Protein AF-0000000080410158 (afdb_homodimer)

Radius of gyration: 25.23 Å; Cα contacts (8 Å, |Δi|>4): 729; chains: 2; bounding box: 38×81×56 Å

Structure (mmCIF, N/CA/C/O backbone):
data_AF-0000000080410158-model_v1
#
loop_
_entity.id
_entity.type
_entity.pdbx_description
1 polymer 'DUF1934 domain-containing protein'
#
loop_
_atom_site.group_PDB
_atom_site.id
_atom_site.type_symbol
_atom_site.label_atom_id
_atom_site.label_alt_id
_atom_site.label_comp_id
_atom_site.label_asym_id
_atom_site.label_entity_id
_atom_site.label_seq_id
_atom_site.pdbx_PDB_ins_code
_atom_site.Cartn_x
_atom_site.Cartn_y
_atom_site.Cartn_z
_atom_site.occupancy
_atom_site.B_iso_or_equiv
_atom_site.auth_seq_id
_atom_site.auth_comp_id
_atom_site.auth_asym_id
_atom_site.auth_atom_id
_atom_site.pdbx_PDB_model_num
ATOM 1 N N . MET A 1 1 ? -2.473 36.094 29.359 1 48.38 1 MET A N 1
ATOM 2 C CA . MET A 1 1 ? -1.07 36.125 28.953 1 48.38 1 MET A CA 1
ATOM 3 C C . MET A 1 1 ? -0.902 35.531 27.547 1 48.38 1 MET A C 1
ATOM 5 O O . MET A 1 1 ? -1.45 34.469 27.234 1 48.38 1 MET A O 1
ATOM 9 N N . ALA A 1 2 ? -0.617 36.281 26.5 1 61.53 2 ALA A N 1
ATOM 10 C CA . ALA A 1 2 ? -0.713 35.906 25.094 1 61.53 2 ALA A CA 1
ATOM 11 C C . ALA A 1 2 ? 0.257 34.781 24.75 1 61.53 2 ALA A C 1
ATOM 13 O O . ALA A 1 2 ? 1.357 34.719 25.297 1 61.53 2 ALA A O 1
ATOM 14 N N . ILE A 1 3 ? -0.134 33.562 24.469 1 74.19 3 ILE A N 1
ATOM 15 C CA . ILE A 1 3 ? 0.705 32.438 24.109 1 74.19 3 ILE A CA 1
ATOM 16 C C . ILE A 1 3 ? 1.743 32.844 23.078 1 74.19 3 ILE A C 1
ATOM 18 O O . ILE A 1 3 ? 1.395 33.406 22.031 1 74.19 3 ILE A O 1
ATOM 22 N N . GLU A 1 4 ? 3 33.125 23.484 1 86.81 4 GLU A N 1
ATOM 23 C CA . GLU A 1 4 ? 4.105 33.562 22.625 1 86.81 4 GLU A CA 1
ATOM 24 C C . GLU A 1 4 ? 4.465 32.469 21.625 1 86.81 4 GLU A C 1
ATOM 26 O O . GLU A 1 4 ? 4.707 31.328 21.984 1 86.81 4 GLU A O 1
ATOM 31 N N . PRO A 1 5 ? 4.41 32.844 20.391 1 92.5 5 PRO A N 1
ATOM 32 C CA . PRO A 1 5 ? 4.781 31.875 19.359 1 92.5 5 PRO A CA 1
ATOM 33 C C . PRO A 1 5 ? 6.281 31.609 19.312 1 92.5 5 PRO A C 1
ATOM 35 O O . PRO A 1 5 ? 7.082 32.5 19.594 1 92.5 5 PRO A O 1
ATOM 38 N N . LYS A 1 6 ? 6.707 30.344 19.109 1 95.06 6 LYS A N 1
ATOM 39 C CA . LYS A 1 6 ? 8.094 29.953 18.875 1 95.06 6 LYS A CA 1
ATOM 40 C C . LYS A 1 6 ? 8.32 29.594 17.406 1 95.06 6 LYS A C 1
ATOM 42 O O . LYS A 1 6 ? 7.484 28.922 16.797 1 95.06 6 LYS A O 1
ATOM 47 N N . ARG A 1 7 ? 9.43 30.031 16.891 1 95.5 7 ARG A N 1
ATOM 48 C CA . ARG A 1 7 ? 9.773 29.688 15.508 1 95.5 7 ARG A CA 1
ATOM 49 C C . ARG A 1 7 ? 10.25 28.234 15.414 1 95.5 7 ARG A C 1
ATOM 51 O O . ARG A 1 7 ? 11 27.766 16.281 1 95.5 7 ARG A O 1
ATOM 58 N N . VAL A 1 8 ? 9.758 27.656 14.375 1 96.19 8 VAL A N 1
ATOM 59 C CA . VAL A 1 8 ? 10.148 26.266 14.211 1 96.19 8 VAL A CA 1
ATOM 60 C C . VAL A 1 8 ? 10.398 25.969 12.734 1 96.19 8 VAL A C 1
ATOM 62 O O . VAL A 1 8 ? 9.93 26.703 11.859 1 96.19 8 VAL A O 1
ATOM 65 N N . ARG A 1 9 ? 11.25 24.953 12.469 1 95.75 9 ARG A N 1
ATOM 66 C CA . ARG A 1 9 ? 11.344 24.297 11.172 1 95.75 9 ARG A CA 1
ATOM 67 C C . ARG A 1 9 ? 10.492 23.031 11.133 1 95.75 9 ARG A C 1
ATOM 69 O O . ARG A 1 9 ? 10.617 22.172 12.008 1 95.75 9 ARG A O 1
ATOM 76 N N . VAL A 1 10 ? 9.633 23.031 10.18 1 95.88 10 VAL A N 1
ATOM 77 C CA . VAL A 1 10 ? 8.688 21.922 10.07 1 95.88 10 VAL A CA 1
ATOM 78 C C . VAL A 1 10 ? 9.086 21.031 8.898 1 95.88 10 VAL A C 1
ATOM 80 O O . VAL A 1 10 ? 9.422 21.516 7.82 1 95.88 10 VAL A O 1
ATOM 83 N N . ARG A 1 11 ? 9.094 19.734 9.172 1 95.75 11 ARG A N 1
ATOM 84 C CA . ARG A 1 11 ? 9.266 18.719 8.133 1 95.75 11 ARG A CA 1
ATOM 85 C C . ARG A 1 11 ? 8.086 17.75 8.102 1 95.75 11 ARG A C 1
ATOM 87 O O . ARG A 1 11 ? 7.695 17.203 9.133 1 95.75 11 ARG A O 1
ATOM 94 N N . GLN A 1 12 ? 7.48 17.719 6.949 1 95.62 12 GLN A N 1
ATOM 95 C CA . GLN A 1 12 ? 6.379 16.781 6.77 1 95.62 12 GLN A CA 1
ATOM 96 C C . GLN A 1 12 ? 6.727 15.719 5.727 1 95.62 12 GLN A C 1
ATOM 98 O O . GLN A 1 12 ? 7.168 16.047 4.625 1 95.62 12 GLN A O 1
ATOM 103 N N . LYS A 1 13 ? 6.566 14.469 6.09 1 94.94 13 LYS A N 1
ATOM 104 C CA . LYS A 1 13 ? 6.715 13.336 5.184 1 94.94 13 LYS A CA 1
ATOM 105 C C . LYS A 1 13 ? 5.406 12.57 5.043 1 94.94 13 LYS A C 1
ATOM 107 O O . LYS A 1 13 ? 4.84 12.109 6.039 1 94.94 13 LYS A O 1
ATOM 112 N N . THR A 1 14 ? 4.883 12.523 3.814 1 93.31 14 THR A N 1
ATOM 113 C CA . THR A 1 14 ? 3.639 11.805 3.557 1 93.31 14 THR A CA 1
ATOM 114 C C . THR A 1 14 ? 3.887 10.609 2.645 1 93.31 14 THR A C 1
ATOM 116 O O . THR A 1 14 ? 4.441 10.758 1.554 1 93.31 14 THR A O 1
ATOM 119 N N . THR A 1 15 ? 3.557 9.445 3.094 1 91.56 15 THR A N 1
ATOM 120 C CA . THR A 1 15 ? 3.584 8.234 2.289 1 91.56 15 THR A CA 1
ATOM 121 C C . THR A 1 15 ? 2.168 7.785 1.937 1 91.56 15 THR A C 1
ATOM 123 O O . THR A 1 15 ? 1.317 7.645 2.818 1 91.56 15 THR A O 1
ATOM 126 N N . ILE A 1 16 ? 1.976 7.668 0.681 1 87.75 16 ILE A N 1
ATOM 127 C CA . ILE A 1 16 ? 0.664 7.25 0.198 1 87.75 16 ILE A CA 1
ATOM 128 C C . ILE A 1 16 ? 0.742 5.824 -0.337 1 87.75 16 ILE A C 1
ATOM 130 O O . ILE A 1 16 ? 1.64 5.492 -1.114 1 87.75 16 ILE A O 1
ATOM 134 N N . SER A 1 17 ? -0.18 5.062 0.227 1 86 17 SER A N 1
ATOM 135 C CA . SER A 1 17 ? -0.295 3.703 -0.293 1 86 17 SER A CA 1
ATOM 136 C C . SER A 1 17 ? -1.688 3.443 -0.857 1 86 17 SER A C 1
ATOM 138 O O . SER A 1 17 ? -2.688 3.877 -0.281 1 86 17 SER A O 1
ATOM 140 N N . GLU A 1 18 ? -1.684 3.088 -2.043 1 79.81 18 GLU A N 1
ATOM 141 C CA . GLU A 1 18 ? -2.934 2.631 -2.643 1 79.81 18 GLU A CA 1
ATOM 142 C C . GLU A 1 18 ? -2.988 1.106 -2.707 1 79.81 18 GLU A C 1
ATOM 144 O O . GLU A 1 18 ? -1.968 0.452 -2.934 1 79.81 18 GLU A O 1
ATOM 149 N N . ILE A 1 19 ? -4.098 0.691 -2.016 1 73 19 ILE A N 1
ATOM 150 C CA . ILE A 1 19 ? -4.293 -0.749 -2.145 1 73 19 ILE A CA 1
ATOM 151 C C . ILE A 1 19 ? -5.383 -1.033 -3.174 1 73 19 ILE A C 1
ATOM 153 O O . ILE A 1 19 ? -6.531 -0.615 -3.002 1 73 19 ILE A O 1
ATOM 157 N N . ALA A 1 20 ? -4.934 -1.63 -4.273 1 74.12 20 ALA A N 1
ATOM 158 C CA . ALA A 1 20 ? -5.883 -1.984 -5.324 1 74.12 20 ALA A CA 1
ATOM 159 C C . ALA A 1 20 ? -6.797 -3.123 -4.879 1 74.12 20 ALA A C 1
ATOM 161 O O . ALA A 1 20 ? -6.441 -3.904 -3.994 1 74.12 20 ALA A O 1
ATOM 162 N N . GLU A 1 21 ? -7.988 -2.973 -5.414 1 81.12 21 GLU A N 1
ATOM 163 C CA . GLU A 1 21 ? -8.875 -4.121 -5.234 1 81.12 21 GLU A CA 1
ATOM 164 C C . GLU A 1 21 ? -8.195 -5.41 -5.688 1 81.12 21 GLU A C 1
ATOM 166 O O . GLU A 1 21 ? -7.508 -5.434 -6.707 1 81.12 21 GLU A O 1
ATOM 171 N N . PRO A 1 22 ? -8.414 -6.355 -4.824 1 88.94 22 PRO A N 1
ATOM 172 C CA . PRO A 1 22 ? -7.773 -7.621 -5.199 1 88.94 22 PRO A CA 1
ATOM 173 C C . PRO A 1 22 ? -8.266 -8.156 -6.543 1 88.94 22 PRO A C 1
ATOM 175 O O . PRO A 1 22 ? -9.438 -8 -6.883 1 88.94 22 PRO A O 1
ATOM 178 N N . ILE A 1 23 ? -7.348 -8.68 -7.262 1 89.94 23 ILE A N 1
ATOM 179 C CA . ILE A 1 23 ? -7.66 -9.422 -8.477 1 89.94 23 ILE A CA 1
ATOM 180 C C . ILE A 1 23 ? -7.844 -10.898 -8.148 1 89.94 23 ILE A C 1
ATOM 182 O O . ILE A 1 23 ? -6.969 -11.523 -7.551 1 89.94 23 ILE A O 1
ATOM 186 N N . GLU A 1 24 ? -9 -11.336 -8.547 1 92.81 24 GLU A N 1
ATOM 187 C CA . GLU A 1 24 ? -9.289 -12.742 -8.258 1 92.81 24 GLU A CA 1
ATOM 188 C C . GLU A 1 24 ? -9.438 -13.547 -9.547 1 92.81 24 GLU A C 1
ATOM 190 O O . GLU A 1 24 ? -9.977 -13.055 -10.539 1 92.81 24 GLU A O 1
ATOM 195 N N . LEU A 1 25 ? -8.922 -14.734 -9.414 1 94.38 25 LEU A N 1
ATOM 196 C CA . LEU A 1 25 ? -9.086 -15.664 -10.531 1 94.38 25 LEU A CA 1
ATOM 197 C C . LEU A 1 25 ? -9.43 -17.062 -10.023 1 94.38 25 LEU A C 1
ATOM 199 O O . LEU A 1 25 ? -9.078 -17.422 -8.898 1 94.38 25 LEU A O 1
ATOM 203 N N . GLN A 1 26 ? -10.242 -17.75 -10.797 1 95.25 26 GLN A N 1
ATOM 204 C CA . GLN A 1 26 ? -10.578 -19.141 -10.539 1 95.25 26 GLN A CA 1
ATOM 205 C C . GLN A 1 26 ? -10.289 -20.016 -11.758 1 95.25 26 GLN A C 1
ATOM 207 O O . GLN A 1 26 ? -10.469 -19.578 -12.898 1 95.25 26 GLN A O 1
ATOM 212 N N . ALA A 1 27 ? -9.875 -21.188 -11.398 1 96.62 27 ALA A N 1
ATOM 213 C CA . ALA A 1 27 ? -9.547 -22.125 -12.477 1 96.62 27 ALA A CA 1
ATOM 214 C C . ALA A 1 27 ? -9.617 -23.562 -12 1 96.62 27 ALA A C 1
ATOM 216 O O . ALA A 1 27 ? -9.516 -23.828 -10.797 1 96.62 27 ALA A O 1
ATOM 217 N N . GLU A 1 28 ? -9.867 -24.406 -12.969 1 95.88 28 GLU A N 1
ATOM 218 C CA . GLU A 1 28 ? -9.617 -25.828 -12.719 1 95.88 28 GLU A CA 1
ATOM 219 C C . GLU A 1 28 ? -8.148 -26.172 -12.945 1 95.88 28 GLU A C 1
ATOM 221 O O . GLU A 1 28 ? -7.496 -25.594 -13.812 1 95.88 28 GLU A O 1
ATOM 226 N N . GLY A 1 29 ? -7.691 -27.109 -12.023 1 96.94 29 GLY A N 1
ATOM 227 C CA . GLY A 1 29 ? -6.293 -27.484 -12.164 1 96.94 29 GLY A CA 1
ATOM 228 C C . GLY A 1 29 ? -6.004 -28.906 -11.688 1 96.94 29 GLY A C 1
ATOM 229 O O . GLY A 1 29 ? -6.922 -29.688 -11.484 1 96.94 29 GLY A O 1
ATOM 230 N N . LEU A 1 30 ? -4.719 -29.219 -11.773 1 97.38 30 LEU A N 1
ATOM 231 C CA . LEU A 1 30 ? -4.234 -30.5 -11.305 1 97.38 30 LEU A CA 1
ATOM 232 C C . LEU A 1 30 ? -3.223 -30.328 -10.18 1 97.38 30 LEU A C 1
ATOM 234 O O . LEU A 1 30 ? -2.396 -29.422 -10.219 1 97.38 30 LEU A O 1
ATOM 238 N N . TYR A 1 31 ? -3.389 -31.219 -9.219 1 97.12 31 TYR A N 1
ATOM 239 C CA . TYR A 1 31 ? -2.506 -31.266 -8.055 1 97.12 31 TYR A CA 1
ATOM 240 C C . TYR A 1 31 ? -1.693 -32.562 -8.039 1 97.12 31 TYR A C 1
ATOM 242 O O . TYR A 1 31 ? -2.244 -33.656 -8.203 1 97.12 31 TYR A O 1
ATOM 250 N N . TYR A 1 32 ? -0.359 -32.344 -7.848 1 97.19 32 TYR A N 1
ATOM 251 C CA . TYR A 1 32 ? 0.559 -33.469 -7.688 1 97.19 32 TYR A CA 1
ATOM 252 C C . TYR A 1 32 ? 1.255 -33.406 -6.332 1 97.19 32 TYR A C 1
ATOM 254 O O . TYR A 1 32 ? 1.891 -32.406 -5.992 1 97.19 32 TYR A O 1
ATOM 262 N N . GLU A 1 33 ? 1.111 -34.469 -5.613 1 94.12 33 GLU A N 1
ATOM 263 C CA . GLU A 1 33 ? 1.8 -34.562 -4.332 1 94.12 33 GLU A CA 1
ATOM 264 C C . GLU A 1 33 ? 3.227 -35.062 -4.5 1 94.12 33 GLU A C 1
ATOM 266 O O . GLU A 1 33 ? 3.451 -36.062 -5.184 1 94.12 33 GLU A O 1
ATOM 271 N N . LEU A 1 34 ? 4.082 -34.312 -3.891 1 93.38 34 LEU A N 1
ATOM 272 C CA . LEU A 1 34 ? 5.473 -34.75 -3.865 1 93.38 34 LEU A CA 1
ATOM 273 C C . LEU A 1 34 ? 5.867 -35.219 -2.469 1 93.38 34 LEU A C 1
ATOM 275 O O . LEU A 1 34 ? 5.102 -35.062 -1.517 1 93.38 34 LEU A O 1
ATOM 279 N N . LYS A 1 35 ? 7.051 -35.844 -2.445 1 90.69 35 LYS A N 1
ATOM 280 C CA . LYS A 1 35 ? 7.535 -36.312 -1.146 1 90.69 35 LYS A CA 1
ATOM 281 C C . LYS A 1 35 ? 7.645 -35.156 -0.158 1 90.69 35 LYS A C 1
ATOM 283 O O . LYS A 1 35 ? 7.215 -35.281 0.993 1 90.69 35 LYS A O 1
ATOM 288 N N . THR A 1 36 ? 8.227 -34.094 -0.544 1 91.62 36 THR A N 1
ATOM 289 C CA . THR A 1 36 ? 8.406 -32.906 0.292 1 91.62 36 THR A CA 1
ATOM 290 C C . THR A 1 36 ? 7.84 -31.688 -0.394 1 91.62 36 THR A C 1
ATOM 292 O O . THR A 1 36 ? 8.57 -30.719 -0.659 1 91.62 36 THR A O 1
ATOM 295 N N . GLY A 1 37 ? 6.598 -31.719 -0.771 1 95.62 37 GLY A N 1
ATOM 296 C CA . GLY A 1 37 ? 5.965 -30.578 -1.414 1 95.62 37 GLY A CA 1
ATOM 297 C C . GLY A 1 37 ? 4.852 -30.969 -2.365 1 95.62 37 GLY A C 1
ATOM 298 O O . GLY A 1 37 ? 4.156 -31.953 -2.139 1 95.62 37 GLY A O 1
ATOM 299 N N . PHE A 1 38 ? 4.586 -30.016 -3.365 1 97.19 38 PHE A N 1
ATOM 300 C CA . PHE A 1 38 ? 3.518 -30.281 -4.324 1 97.19 38 PHE A CA 1
ATOM 301 C C . PHE A 1 38 ? 3.736 -29.484 -5.605 1 97.19 38 PHE A C 1
ATOM 303 O O . PHE A 1 38 ? 4.594 -28.594 -5.656 1 97.19 38 PHE A O 1
ATOM 310 N N . ILE A 1 39 ? 3.029 -29.906 -6.586 1 97.94 39 ILE A N 1
ATOM 311 C CA . ILE A 1 39 ? 2.885 -29.172 -7.836 1 97.94 39 ILE A CA 1
ATOM 312 C C . ILE A 1 39 ? 1.407 -28.875 -8.094 1 97.94 39 ILE A C 1
ATOM 314 O O . ILE A 1 39 ? 0.555 -29.75 -7.91 1 97.94 39 ILE A O 1
ATOM 318 N N . LEU A 1 40 ? 1.152 -27.688 -8.391 1 98.19 40 LEU A N 1
ATOM 319 C CA . LEU A 1 40 ? -0.18 -27.25 -8.797 1 98.19 40 LEU A CA 1
ATOM 320 C C . LEU A 1 40 ? -0.15 -26.641 -10.195 1 98.19 40 LEU A C 1
ATOM 322 O O . LEU A 1 40 ? 0.618 -25.703 -10.453 1 98.19 40 LEU A O 1
ATOM 326 N N . THR A 1 41 ? -0.92 -27.172 -11.117 1 97.88 41 THR A N 1
ATOM 327 C CA . THR A 1 41 ? -0.982 -26.641 -12.477 1 97.88 41 THR A CA 1
ATOM 328 C C . THR A 1 41 ? -2.396 -26.172 -12.805 1 97.88 41 THR A C 1
ATOM 330 O O . THR A 1 41 ? -3.375 -26.812 -12.406 1 97.88 41 THR A O 1
ATOM 333 N N . PHE A 1 42 ? -2.492 -25.047 -13.477 1 97.69 42 PHE A N 1
ATOM 334 C CA . PHE A 1 42 ? -3.791 -24.516 -13.883 1 97.69 42 PHE A CA 1
ATOM 335 C C . PHE A 1 42 ? -3.635 -23.484 -14.984 1 97.69 42 PHE A C 1
ATOM 337 O O . PHE A 1 42 ? -2.551 -22.922 -15.164 1 97.69 42 PHE A O 1
ATOM 344 N N . ASP A 1 43 ? -4.719 -23.25 -15.672 1 96.5 43 ASP A N 1
ATOM 345 C CA . ASP A 1 43 ? -4.746 -22.234 -16.703 1 96.5 43 ASP A CA 1
ATOM 346 C C . ASP A 1 43 ? -5.242 -20.891 -16.141 1 96.5 43 ASP A C 1
ATOM 348 O O . ASP A 1 43 ? -6.383 -20.797 -15.695 1 96.5 43 ASP A O 1
ATOM 352 N N . GLN A 1 44 ? -4.359 -20 -16.25 1 93.94 44 GLN A N 1
ATOM 353 C CA . GLN A 1 44 ? -4.723 -18.656 -15.781 1 93.94 44 GLN A CA 1
ATOM 354 C C . GLN A 1 44 ? -5.352 -17.844 -16.906 1 93.94 44 GLN A C 1
ATOM 356 O O . GLN A 1 44 ? -4.672 -17.469 -17.859 1 93.94 44 GLN A O 1
ATOM 361 N N . GLU A 1 45 ? -6.598 -17.547 -16.656 1 92 45 GLU A N 1
ATOM 362 C CA . GLU A 1 45 ? -7.277 -16.719 -17.656 1 92 45 GLU A CA 1
ATOM 363 C C . GLU A 1 45 ? -6.996 -15.234 -17.438 1 92 45 GLU A C 1
ATOM 365 O O . GLU A 1 45 ? -7.199 -14.719 -16.328 1 92 45 GLU A O 1
ATOM 370 N N . ARG A 1 46 ? -6.535 -14.664 -18.484 1 87.31 46 ARG A N 1
ATOM 371 C CA . ARG A 1 46 ? -6.277 -13.234 -18.453 1 87.31 46 ARG A CA 1
ATOM 372 C C . ARG A 1 46 ? -7.02 -12.523 -19.594 1 87.31 46 ARG A C 1
ATOM 374 O O . ARG A 1 46 ? -7.668 -13.18 -20.406 1 87.31 46 ARG A O 1
ATOM 381 N N . GLU A 1 47 ? -6.949 -11.25 -19.531 1 83.75 47 GLU A N 1
ATOM 382 C CA . GLU A 1 47 ? -7.625 -10.469 -20.547 1 83.75 47 GLU A CA 1
ATOM 383 C C . GLU A 1 47 ? -7.078 -10.789 -21.938 1 83.75 47 GLU A C 1
ATOM 385 O O . GLU A 1 47 ? -7.836 -10.852 -22.906 1 83.75 47 GLU A O 1
ATOM 390 N N . ASP A 1 48 ? -5.789 -11.039 -22.047 1 83.94 48 ASP A N 1
ATOM 391 C CA . ASP A 1 48 ? -5.125 -11.195 -23.328 1 83.94 48 ASP A CA 1
ATOM 392 C C . ASP A 1 48 ? -4.98 -12.672 -23.703 1 83.94 48 ASP A C 1
ATOM 394 O O . ASP A 1 48 ? -4.336 -13.008 -24.688 1 83.94 48 ASP A O 1
ATOM 398 N N . GLY A 1 49 ? -5.512 -13.531 -22.891 1 89.06 49 GLY A N 1
ATOM 399 C CA . GLY A 1 49 ? -5.426 -14.945 -23.219 1 89.06 49 GLY A CA 1
ATOM 400 C C . GLY A 1 49 ? -5.191 -15.82 -22 1 89.06 49 GLY A C 1
ATOM 401 O O . GLY A 1 49 ? -5.355 -15.367 -20.859 1 89.06 49 GLY A O 1
ATOM 402 N N . VAL A 1 50 ? -4.961 -17.078 -22.328 1 94.06 50 VAL A N 1
ATOM 403 C CA . VAL A 1 50 ? -4.766 -18.062 -21.281 1 94.06 50 VAL A CA 1
ATOM 404 C C . VAL A 1 50 ? -3.273 -18.328 -21.094 1 94.06 50 VAL A C 1
ATOM 406 O O . VAL A 1 50 ? -2.527 -18.453 -22.062 1 94.06 50 VAL A O 1
ATOM 409 N N . VAL A 1 51 ? -2.857 -18.344 -19.875 1 95.69 51 VAL A N 1
ATOM 410 C CA . VAL A 1 51 ? -1.461 -18.625 -19.562 1 95.69 51 VAL A CA 1
ATOM 411 C C . VAL A 1 51 ? -1.366 -19.891 -18.703 1 95.69 51 VAL A C 1
ATOM 413 O O . VAL A 1 51 ? -1.715 -19.875 -17.516 1 95.69 51 VAL A O 1
ATOM 416 N N . PRO A 1 52 ? -0.866 -21.016 -19.375 1 97.31 52 PRO A N 1
ATOM 417 C CA . PRO A 1 52 ? -0.593 -22.172 -18.531 1 97.31 52 PRO A CA 1
ATOM 418 C C . PRO A 1 52 ? 0.378 -21.859 -17.391 1 97.31 52 PRO A C 1
ATOM 420 O O . PRO A 1 52 ? 1.465 -21.328 -17.641 1 97.31 52 PRO A O 1
ATOM 423 N N . THR A 1 53 ? -0.043 -22.156 -16.156 1 97.69 53 THR A N 1
ATOM 424 C CA . THR A 1 53 ? 0.704 -21.75 -14.961 1 97.69 53 THR A CA 1
ATOM 425 C C . THR A 1 53 ? 0.938 -22.953 -14.047 1 97.69 53 THR A C 1
ATOM 427 O O . THR A 1 53 ? 0.056 -23.797 -13.875 1 97.69 53 THR A O 1
ATOM 430 N N . THR A 1 54 ? 2.148 -23.016 -13.5 1 98.44 54 THR A N 1
ATOM 431 C CA . THR A 1 54 ? 2.516 -24.047 -12.531 1 98.44 54 THR A CA 1
ATOM 432 C C . THR A 1 54 ? 3.088 -23.422 -11.266 1 98.44 54 THR A C 1
ATOM 434 O O . THR A 1 54 ? 3.93 -22.531 -11.336 1 98.44 54 THR A O 1
ATOM 437 N N . ILE A 1 55 ? 2.551 -23.797 -10.156 1 98.44 55 ILE A N 1
ATOM 438 C CA . ILE A 1 55 ? 3.164 -23.531 -8.859 1 98.44 55 ILE A CA 1
ATOM 439 C C . ILE A 1 55 ? 3.82 -24.797 -8.32 1 98.44 55 ILE A C 1
ATOM 441 O O . ILE A 1 55 ? 3.176 -25.844 -8.234 1 98.44 55 ILE A O 1
ATOM 445 N N . LYS A 1 56 ? 5.055 -24.703 -8.055 1 98.12 56 LYS A N 1
ATOM 446 C CA . LYS A 1 56 ? 5.797 -25.812 -7.484 1 98.12 56 LYS A CA 1
ATOM 447 C C . LYS A 1 56 ? 6.414 -25.453 -6.141 1 98.12 56 LYS A C 1
ATOM 449 O O . LYS A 1 56 ? 7.117 -24.438 -6.031 1 98.12 56 LYS A O 1
ATOM 454 N N . TYR A 1 57 ? 6.156 -26.188 -5.121 1 98.19 57 TYR A N 1
ATOM 455 C CA . TYR A 1 57 ? 6.742 -25.969 -3.807 1 98.19 57 TYR A CA 1
ATOM 456 C C . TYR A 1 57 ? 7.598 -27.156 -3.377 1 98.19 57 TYR A C 1
ATOM 458 O O . TYR A 1 57 ? 7.148 -28.297 -3.438 1 98.19 57 TYR A O 1
ATOM 466 N N . THR A 1 58 ? 8.836 -26.812 -3.039 1 95.5 58 THR A N 1
ATOM 467 C CA . THR A 1 58 ? 9.75 -27.812 -2.486 1 95.5 58 THR A CA 1
ATOM 468 C C . THR A 1 58 ? 10.586 -27.219 -1.36 1 95.5 58 THR A C 1
ATOM 470 O O . THR A 1 58 ? 11.336 -26.266 -1.578 1 95.5 58 THR A O 1
ATOM 473 N N . THR A 1 59 ? 10.633 -27.812 -0.159 1 89.44 59 THR A N 1
ATOM 474 C CA . THR A 1 59 ? 11.539 -27.531 0.945 1 89.44 59 THR A CA 1
ATOM 475 C C . THR A 1 59 ? 11.734 -26.031 1.116 1 89.44 59 THR A C 1
ATOM 477 O O . THR A 1 59 ? 12.867 -25.531 1.08 1 89.44 59 THR A O 1
ATOM 480 N N . GLY A 1 60 ? 10.742 -25.25 1.124 1 93.88 60 GLY A N 1
ATOM 481 C CA . GLY A 1 60 ? 10.836 -23.828 1.453 1 93.88 60 GLY A CA 1
ATOM 482 C C . GLY A 1 60 ? 10.984 -22.953 0.233 1 93.88 60 GLY A C 1
ATOM 483 O O . GLY A 1 60 ? 11.258 -21.75 0.357 1 93.88 60 GLY A O 1
ATOM 484 N N . ARG A 1 61 ? 10.922 -23.5 -0.863 1 97.81 61 ARG A N 1
ATOM 485 C CA . ARG A 1 61 ? 11.016 -22.781 -2.129 1 97.81 61 ARG A CA 1
ATOM 486 C C . ARG A 1 61 ? 9.742 -22.938 -2.953 1 97.81 61 ARG A C 1
ATOM 488 O O . ARG A 1 61 ? 9.273 -24.062 -3.158 1 97.81 61 ARG A O 1
ATOM 495 N N . LEU A 1 62 ? 9.133 -21.797 -3.338 1 98.69 62 LEU A N 1
ATOM 496 C CA . LEU A 1 62 ? 7.973 -21.828 -4.223 1 98.69 62 LEU A CA 1
ATOM 497 C C . LEU A 1 62 ? 8.328 -21.266 -5.598 1 98.69 62 LEU A C 1
ATOM 499 O O . LEU A 1 62 ? 8.781 -20.125 -5.715 1 98.69 62 LEU A O 1
ATOM 503 N N . ALA A 1 63 ? 8.188 -22.094 -6.59 1 98.62 63 ALA A N 1
ATOM 504 C CA . ALA A 1 63 ? 8.438 -21.672 -7.965 1 98.62 63 ALA A CA 1
ATOM 505 C C . ALA A 1 63 ? 7.125 -21.406 -8.703 1 98.62 63 ALA A C 1
ATOM 507 O O . ALA A 1 63 ? 6.184 -22.203 -8.609 1 98.62 63 ALA A O 1
ATOM 508 N N . LEU A 1 64 ? 7.043 -20.25 -9.328 1 98.69 64 LEU A N 1
ATOM 509 C CA . LEU A 1 64 ? 5.973 -19.906 -10.266 1 98.69 64 LEU A CA 1
ATOM 510 C C . LEU A 1 64 ? 6.461 -20 -11.703 1 98.69 64 LEU A C 1
ATOM 512 O O . LEU A 1 64 ? 7.332 -19.234 -12.117 1 98.69 64 LEU A O 1
ATOM 516 N N . ILE A 1 65 ? 5.859 -20.938 -12.406 1 98.38 65 ILE A N 1
ATOM 517 C CA . ILE A 1 65 ? 6.301 -21.234 -13.766 1 98.38 65 ILE A CA 1
ATOM 518 C C . ILE A 1 65 ? 5.164 -20.938 -14.75 1 98.38 65 ILE A C 1
ATOM 520 O O . ILE A 1 65 ? 4.062 -21.469 -14.602 1 98.38 65 ILE A O 1
ATOM 524 N N . CYS A 1 66 ? 5.414 -20.078 -15.672 1 96.75 66 CYS A N 1
ATOM 525 C CA . CYS A 1 66 ? 4.465 -19.75 -16.734 1 96.75 66 CYS A CA 1
ATOM 526 C C . CYS A 1 66 ? 5.02 -20.156 -18.094 1 96.75 66 CYS A C 1
ATOM 528 O O . CYS A 1 66 ? 6.207 -19.969 -18.359 1 96.75 66 CYS A O 1
ATOM 530 N N . LYS A 1 67 ? 4.07 -20.672 -18.875 1 95.12 67 LYS A N 1
ATOM 531 C CA . LYS A 1 67 ? 4.445 -21.109 -20.219 1 95.12 67 LYS A CA 1
ATOM 532 C C . LYS A 1 67 ? 3.521 -20.5 -21.281 1 95.12 67 LYS A C 1
ATOM 534 O O . LYS A 1 67 ? 2.436 -20.016 -20.953 1 95.12 67 LYS A O 1
ATOM 539 N N . GLY A 1 68 ? 3.861 -20.594 -22.562 1 93.06 68 GLY A N 1
ATOM 540 C CA . GLY A 1 68 ? 3.07 -20.031 -23.641 1 93.06 68 GLY A CA 1
ATOM 541 C C . GLY A 1 68 ? 3.367 -18.578 -23.906 1 93.06 68 GLY A C 1
ATOM 542 O O . GLY A 1 68 ? 4.516 -18.203 -24.156 1 93.06 68 GLY A O 1
ATOM 543 N N . PRO A 1 69 ? 2.281 -17.75 -23.859 1 93.38 69 PRO A N 1
ATOM 544 C CA . PRO A 1 69 ? 2.49 -16.328 -24.172 1 93.38 69 PRO A CA 1
ATOM 545 C C . PRO A 1 69 ? 3.436 -15.641 -23.188 1 93.38 69 PRO A C 1
ATOM 547 O O . PRO A 1 69 ? 4.047 -14.625 -23.531 1 93.38 69 PRO A O 1
ATOM 550 N N . ILE A 1 70 ? 3.424 -16.094 -22.047 1 94.75 70 ILE A N 1
ATOM 551 C CA . ILE A 1 70 ? 4.359 -15.617 -21.031 1 94.75 70 ILE A CA 1
ATOM 552 C C . ILE A 1 70 ? 5.289 -16.766 -20.609 1 94.75 70 ILE A C 1
ATOM 554 O O . ILE A 1 70 ? 4.832 -17.875 -20.344 1 94.75 70 ILE A O 1
ATOM 558 N N . GLU A 1 71 ? 6.539 -16.453 -20.656 1 96.81 71 GLU A N 1
ATOM 559 C CA . GLU A 1 71 ? 7.527 -17.422 -20.172 1 96.81 71 GLU A CA 1
ATOM 560 C C . GLU A 1 71 ? 8.242 -16.906 -18.922 1 96.81 71 GLU A C 1
ATOM 562 O O . GLU A 1 71 ? 8.867 -15.852 -18.953 1 96.81 71 GLU A O 1
ATOM 567 N N . MET A 1 72 ? 8.109 -17.672 -17.938 1 97.44 72 MET A N 1
ATOM 568 C CA . MET A 1 72 ? 8.719 -17.281 -16.656 1 97.44 72 MET A CA 1
ATOM 569 C C . MET A 1 72 ? 8.898 -18.5 -15.758 1 97.44 72 MET A C 1
ATOM 571 O O . MET A 1 72 ? 8.062 -19.406 -15.75 1 97.44 72 MET A O 1
ATOM 575 N N . ASN A 1 73 ? 10.008 -18.516 -15.094 1 98.5 73 ASN A N 1
ATOM 576 C CA . ASN A 1 73 ? 10.312 -19.453 -14.008 1 98.5 73 ASN A CA 1
ATOM 577 C C . ASN A 1 73 ? 10.945 -18.75 -12.82 1 98.5 73 ASN A C 1
ATOM 579 O O . ASN A 1 73 ? 12.164 -18.562 -12.781 1 98.5 73 ASN A O 1
ATOM 583 N N . HIS A 1 74 ? 10.117 -18.359 -11.875 1 98.56 74 HIS A N 1
ATOM 584 C CA . HIS A 1 74 ? 10.617 -17.547 -10.766 1 98.56 74 HIS A CA 1
ATOM 585 C C . HIS A 1 74 ? 10.422 -18.266 -9.43 1 98.56 74 HIS A C 1
ATOM 587 O O . HIS A 1 74 ? 9.367 -18.859 -9.188 1 98.56 74 HIS A O 1
ATOM 593 N N . SER A 1 75 ? 11.367 -18.094 -8.594 1 98.5 75 SER A N 1
ATOM 594 C CA . SER A 1 75 ? 11.305 -18.719 -7.285 1 98.5 75 SER A CA 1
ATOM 595 C C . SER A 1 75 ? 11.109 -17.688 -6.18 1 98.5 75 SER A C 1
ATOM 597 O O . SER A 1 75 ? 11.688 -16.609 -6.23 1 98.5 75 SER A O 1
ATOM 599 N N . PHE A 1 76 ? 10.398 -18.047 -5.25 1 98.56 76 PHE A N 1
ATOM 600 C CA . PHE A 1 76 ? 10.188 -17.266 -4.035 1 98.56 76 PHE A CA 1
ATOM 601 C C . PHE A 1 76 ? 10.727 -18 -2.816 1 98.56 76 PHE A C 1
ATOM 603 O O . PHE A 1 76 ? 10.336 -19.125 -2.541 1 98.56 76 PHE A O 1
ATOM 610 N N . ILE A 1 77 ? 11.641 -17.406 -2.174 1 98.31 77 ILE A N 1
ATOM 611 C CA . ILE A 1 77 ? 12.219 -17.906 -0.934 1 98.31 77 ILE A CA 1
ATOM 612 C C . ILE A 1 77 ? 12.141 -16.844 0.15 1 98.31 77 ILE A C 1
ATOM 614 O O . ILE A 1 77 ? 12.625 -15.719 -0.037 1 98.31 77 ILE A O 1
ATOM 618 N N . GLU A 1 78 ? 11.5 -17.203 1.288 1 98 78 GLU A N 1
ATOM 619 C CA . GLU A 1 78 ? 11.289 -16.234 2.352 1 98 78 GLU A CA 1
ATOM 620 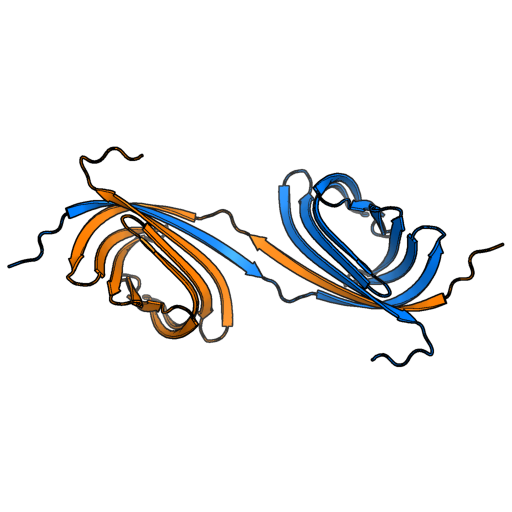C C . GLU A 1 78 ? 12.602 -15.609 2.807 1 98 78 GLU A C 1
ATOM 622 O O . GLU A 1 78 ? 13.562 -16.328 3.102 1 98 78 GLU A O 1
ATOM 627 N N . GLY A 1 79 ? 12.625 -14.336 2.805 1 96.88 79 GLY A N 1
ATOM 628 C CA . GLY A 1 79 ? 13.773 -13.594 3.289 1 96.88 79 GLY A CA 1
ATOM 629 C C . GLY A 1 79 ? 14.891 -13.484 2.27 1 96.88 79 GLY A C 1
ATOM 630 O O . GLY A 1 79 ? 15.969 -12.969 2.57 1 96.88 79 GLY A O 1
ATOM 631 N N . ARG A 1 80 ? 14.664 -13.906 1.021 1 97.56 80 ARG A N 1
ATOM 632 C CA . ARG A 1 80 ? 15.734 -13.945 0.032 1 97.56 80 ARG A CA 1
ATOM 633 C C . ARG A 1 80 ? 15.367 -13.148 -1.213 1 97.56 80 ARG A C 1
ATOM 635 O O . ARG A 1 80 ? 14.18 -13.016 -1.545 1 97.56 80 ARG A O 1
ATOM 642 N N . LEU A 1 81 ? 16.391 -12.656 -1.771 1 98.12 81 LEU A N 1
ATOM 643 C CA . LEU A 1 81 ? 16.281 -12.055 -3.094 1 98.12 81 LEU A CA 1
ATOM 644 C C . LEU A 1 81 ? 16.484 -13.094 -4.188 1 98.12 81 LEU A C 1
ATOM 646 O O . LEU A 1 81 ? 17.453 -13.852 -4.16 1 98.12 81 LEU A O 1
ATOM 650 N N . THR A 1 82 ? 15.523 -13.203 -5.031 1 98.5 82 THR A N 1
ATOM 651 C CA . THR A 1 82 ? 15.648 -14.094 -6.18 1 98.5 82 THR A CA 1
ATOM 652 C C . THR A 1 82 ? 15.414 -13.336 -7.484 1 98.5 82 THR A C 1
ATOM 654 O O . THR A 1 82 ? 14.766 -12.289 -7.484 1 98.5 82 THR A O 1
ATOM 657 N N . GLN A 1 83 ? 16.031 -13.875 -8.57 1 98.25 83 GLN A N 1
ATOM 658 C CA . GLN A 1 83 ? 15.914 -13.211 -9.867 1 98.25 83 GLN A CA 1
ATOM 659 C C . GLN A 1 83 ? 15.648 -14.219 -10.977 1 98.25 83 GLN A C 1
ATOM 661 O O . GLN A 1 83 ? 16.047 -15.383 -10.883 1 98.25 83 GLN A O 1
ATOM 666 N N . SER A 1 84 ? 14.93 -13.773 -11.969 1 98 84 SER A N 1
ATOM 667 C CA . SER A 1 84 ? 14.633 -14.562 -13.156 1 98 84 SER A CA 1
ATOM 668 C C . SER A 1 84 ? 14.352 -13.664 -14.359 1 98 84 SER A C 1
ATOM 670 O O . SER A 1 84 ? 14.461 -12.445 -14.266 1 98 84 SER A O 1
ATOM 672 N N . LEU A 1 85 ? 14.164 -14.367 -15.445 1 97.81 85 LEU A N 1
ATOM 673 C CA . LEU A 1 85 ? 13.773 -13.664 -16.656 1 97.81 85 LEU A CA 1
ATOM 674 C C . LEU A 1 85 ? 12.273 -13.805 -16.922 1 97.81 85 LEU A C 1
ATOM 676 O O . LEU A 1 85 ? 11.719 -14.898 -16.75 1 97.81 85 LEU A O 1
ATOM 680 N N . TYR A 1 86 ? 11.695 -12.648 -17.234 1 97.69 86 TYR A N 1
ATOM 681 C CA . TYR A 1 86 ? 10.32 -12.578 -17.719 1 97.69 86 TYR A CA 1
ATOM 682 C C . TYR A 1 86 ? 10.289 -12.273 -19.203 1 97.69 86 TYR A C 1
ATOM 684 O O . TYR A 1 86 ? 10.844 -11.266 -19.656 1 97.69 86 TYR A O 1
ATOM 692 N N . LYS A 1 87 ? 9.547 -13.156 -19.922 1 96.88 87 LYS A N 1
ATOM 693 C CA . LYS A 1 87 ? 9.547 -12.977 -21.375 1 96.88 87 LYS A CA 1
ATOM 694 C C . LYS A 1 87 ? 8.141 -13.07 -21.953 1 96.88 87 LYS A C 1
ATOM 696 O O . LYS A 1 87 ? 7.363 -13.945 -21.547 1 96.88 87 LYS A O 1
ATOM 701 N N . ASN A 1 88 ? 7.766 -12.18 -22.844 1 94.69 88 ASN A N 1
ATOM 702 C CA . ASN A 1 88 ? 6.578 -12.281 -23.688 1 94.69 88 ASN A CA 1
ATOM 703 C C . ASN A 1 88 ? 6.895 -11.969 -25.141 1 94.69 88 ASN A C 1
ATOM 705 O O . ASN A 1 88 ? 8.047 -11.703 -25.484 1 94.69 88 ASN A O 1
ATOM 709 N N . PRO A 1 89 ? 5.902 -12.125 -26.062 1 93 89 PRO A N 1
ATOM 710 C CA . PRO A 1 89 ? 6.219 -11.945 -27.484 1 93 89 PRO A CA 1
ATOM 711 C C . PRO A 1 89 ? 6.789 -10.562 -27.797 1 93 89 PRO A C 1
ATOM 713 O O . PRO A 1 89 ? 7.395 -10.359 -28.844 1 93 89 PRO A O 1
ATOM 716 N N . TYR A 1 90 ? 6.719 -9.664 -26.891 1 94.38 90 TYR A N 1
ATOM 717 C CA . TYR A 1 90 ? 7.059 -8.266 -27.156 1 94.38 90 TYR A CA 1
ATOM 718 C C . TYR A 1 90 ? 8.414 -7.914 -26.562 1 94.38 90 TYR A C 1
ATOM 720 O O . TYR A 1 90 ? 9.148 -7.09 -27.125 1 94.38 90 TYR A O 1
ATOM 728 N N . MET A 1 91 ? 8.68 -8.508 -25.516 1 94.75 91 MET A N 1
ATOM 729 C CA . MET A 1 91 ? 9.898 -8.094 -24.828 1 94.75 91 MET A CA 1
ATOM 730 C C . MET A 1 91 ? 10.273 -9.094 -23.734 1 94.75 91 MET A C 1
ATOM 732 O O . MET A 1 91 ? 9.469 -9.953 -23.359 1 94.75 91 MET A O 1
ATOM 736 N N . SER A 1 92 ? 11.516 -8.969 -23.234 1 97 92 SER A N 1
ATOM 737 C CA . SER A 1 92 ? 11.984 -9.664 -22.047 1 97 92 SER A CA 1
ATOM 738 C C . SER A 1 92 ? 12.461 -8.68 -20.984 1 97 92 SER A C 1
ATOM 740 O O . SER A 1 92 ? 12.914 -7.582 -21.297 1 97 92 SER A O 1
ATOM 742 N N . MET A 1 93 ? 12.266 -9.023 -19.766 1 97.19 93 MET A N 1
ATOM 743 C CA . MET A 1 93 ? 12.664 -8.195 -18.641 1 97.19 93 MET A CA 1
ATOM 744 C C . MET A 1 93 ? 13.289 -9.039 -17.531 1 97.19 93 MET A C 1
ATOM 746 O O . MET A 1 93 ? 12.984 -10.227 -17.406 1 97.19 93 MET A O 1
ATOM 750 N N . THR A 1 94 ? 14.125 -8.383 -16.766 1 98.06 94 THR A N 1
ATOM 751 C CA . THR A 1 94 ? 14.602 -9.016 -15.547 1 98.06 94 THR A CA 1
ATOM 752 C C . THR A 1 94 ? 13.602 -8.82 -14.406 1 98.06 94 THR A C 1
ATOM 754 O O . THR A 1 94 ? 13.125 -7.707 -14.172 1 98.06 94 THR A O 1
ATOM 757 N N . MET A 1 95 ? 13.273 -9.859 -13.828 1 97.62 95 MET A N 1
ATOM 758 C CA . MET A 1 95 ? 12.391 -9.852 -12.664 1 97.62 95 MET A CA 1
ATOM 759 C C . MET A 1 95 ? 13.172 -10.156 -11.391 1 97.62 95 MET A C 1
ATOM 761 O O . MET A 1 95 ? 13.961 -11.102 -11.359 1 97.62 95 MET A O 1
ATOM 765 N N . ALA A 1 96 ? 12.977 -9.305 -10.383 1 98.19 96 ALA A N 1
ATOM 766 C CA . ALA A 1 96 ? 13.586 -9.523 -9.07 1 98.19 96 ALA A CA 1
ATOM 767 C C . ALA A 1 96 ? 12.555 -9.391 -7.957 1 98.19 96 ALA A C 1
ATOM 769 O O . ALA A 1 96 ? 11.695 -8.508 -7.996 1 98.19 96 ALA A O 1
ATOM 770 N N . THR A 1 97 ? 12.609 -10.367 -6.98 1 98.12 97 THR A N 1
ATOM 771 C CA . THR A 1 97 ? 11.664 -10.305 -5.879 1 98.12 97 THR A CA 1
ATOM 772 C C . THR A 1 97 ? 12.367 -10.523 -4.543 1 98.12 97 THR A C 1
ATOM 774 O O . THR A 1 97 ? 13.281 -11.344 -4.445 1 98.12 97 THR A O 1
ATOM 777 N N . THR A 1 98 ? 12.094 -9.719 -3.605 1 97.62 98 THR A N 1
ATOM 778 C CA . THR A 1 98 ? 12.344 -10.031 -2.203 1 97.62 98 THR A CA 1
ATOM 779 C C . THR A 1 98 ? 11.086 -10.562 -1.53 1 97.62 98 THR A C 1
ATOM 781 O O . THR A 1 98 ? 10.086 -9.844 -1.421 1 97.62 98 THR A O 1
ATOM 784 N N . THR A 1 99 ? 11.156 -11.828 -1.091 1 97.75 99 THR A N 1
ATOM 785 C CA . THR A 1 99 ? 10 -12.453 -0.472 1 97.75 99 THR A CA 1
ATOM 786 C C . THR A 1 99 ? 9.984 -12.195 1.032 1 97.75 99 THR A C 1
ATOM 788 O O . THR A 1 99 ? 10.883 -12.633 1.75 1 97.75 99 THR A O 1
ATOM 791 N N . GLU A 1 100 ? 8.961 -11.516 1.443 1 96.56 100 GLU A N 1
ATOM 792 C CA . GLU A 1 100 ? 8.844 -11.18 2.857 1 96.56 100 GLU A CA 1
ATOM 793 C C . GLU A 1 100 ? 8.219 -12.32 3.648 1 96.56 100 GLU A C 1
ATOM 795 O O . GLU A 1 100 ? 8.594 -12.57 4.797 1 96.56 100 GLU A O 1
ATOM 800 N N . ARG A 1 101 ? 7.234 -12.891 3.062 1 96.81 101 ARG A N 1
ATOM 801 C CA . ARG A 1 101 ? 6.508 -13.969 3.715 1 96.81 101 ARG A CA 1
ATOM 802 C C . ARG A 1 101 ? 6.168 -15.078 2.721 1 96.81 101 ARG A C 1
ATOM 804 O O . ARG A 1 101 ? 5.77 -14.805 1.588 1 96.81 101 ARG A O 1
ATOM 811 N N . LEU A 1 102 ? 6.324 -16.281 3.135 1 98.31 102 LEU A N 1
ATOM 812 C CA . LEU A 1 102 ? 5.898 -17.469 2.4 1 98.31 102 LEU A CA 1
ATOM 813 C C . LEU A 1 102 ? 5.281 -18.5 3.34 1 98.31 102 LEU A C 1
ATOM 815 O O . LEU A 1 102 ? 5.98 -19.094 4.156 1 98.31 102 LEU A O 1
ATOM 819 N N . ASP A 1 103 ? 4.02 -18.641 3.254 1 97.12 103 ASP A N 1
ATOM 820 C CA . ASP A 1 103 ? 3.266 -19.594 4.059 1 97.12 103 ASP A CA 1
ATOM 821 C C . ASP A 1 103 ? 2.641 -20.672 3.182 1 97.12 103 ASP A C 1
ATOM 823 O O . ASP A 1 103 ? 1.924 -20.375 2.227 1 97.12 103 ASP A O 1
ATOM 827 N N . VAL A 1 104 ? 2.969 -21.875 3.504 1 96.5 104 VAL A N 1
ATOM 828 C CA . VAL A 1 104 ? 2.393 -22.984 2.762 1 96.5 104 VAL A CA 1
ATOM 829 C C . VAL A 1 104 ? 1.717 -23.953 3.727 1 96.5 104 VAL A C 1
ATOM 831 O O . VAL A 1 104 ? 2.326 -24.391 4.707 1 96.5 104 VAL A O 1
ATOM 834 N N . ALA A 1 105 ? 0.501 -24.141 3.574 1 92.06 105 ALA A N 1
ATOM 835 C CA . ALA A 1 105 ? -0.31 -25.094 4.32 1 92.06 105 ALA A CA 1
ATOM 836 C C . ALA A 1 105 ? -1.135 -25.969 3.377 1 92.06 105 ALA A C 1
ATOM 838 O O . ALA A 1 105 ? -1.073 -25.812 2.156 1 92.06 105 ALA A O 1
ATOM 839 N N . ASP A 1 106 ? -1.8 -26.953 3.967 1 89.75 106 ASP A N 1
ATOM 840 C CA . ASP A 1 106 ? -2.664 -27.797 3.137 1 89.75 106 ASP A CA 1
ATOM 841 C C . ASP A 1 106 ? -3.752 -26.953 2.465 1 89.75 106 ASP A C 1
ATOM 843 O O . ASP A 1 106 ? -4.504 -26.25 3.137 1 89.75 106 ASP A O 1
ATOM 847 N N . GLY A 1 107 ? -3.762 -27.031 1.238 1 94.56 107 GLY A N 1
ATOM 848 C CA . GLY A 1 107 ? -4.812 -26.391 0.465 1 94.56 107 GLY A CA 1
ATOM 849 C C . GLY A 1 107 ? -4.578 -24.906 0.262 1 94.56 107 GLY A C 1
ATOM 850 O O . GLY A 1 107 ? -5.477 -24.188 -0.188 1 94.56 107 GLY A O 1
ATOM 851 N N . ARG A 1 108 ? -3.414 -24.453 0.687 1 96.88 108 ARG A N 1
ATOM 852 C CA . ARG A 1 108 ? -3.225 -23.016 0.591 1 96.88 108 ARG A CA 1
ATOM 853 C C . ARG A 1 108 ? -1.743 -22.656 0.543 1 96.88 108 ARG A C 1
ATOM 855 O O . ARG A 1 108 ? -0.934 -23.25 1.262 1 96.88 108 ARG A O 1
ATOM 862 N N . CYS A 1 109 ? -1.39 -21.719 -0.255 1 97.69 109 CYS A N 1
ATOM 863 C CA . CYS A 1 109 ? -0.097 -21.047 -0.164 1 97.69 109 CYS A CA 1
ATOM 864 C C . CYS A 1 109 ? -0.255 -19.531 -0.307 1 97.69 109 CYS A C 1
ATOM 866 O O . CYS A 1 109 ? -1.058 -19.062 -1.115 1 97.69 109 CYS A O 1
ATOM 868 N N . ARG A 1 110 ? 0.419 -18.844 0.521 1 97.5 110 ARG A N 1
ATOM 869 C CA . ARG A 1 110 ? 0.429 -17.375 0.51 1 97.5 110 ARG A CA 1
ATOM 870 C C . ARG A 1 110 ? 1.856 -16.844 0.505 1 97.5 110 ARG A C 1
ATOM 872 O O . ARG A 1 110 ? 2.697 -17.297 1.284 1 97.5 110 ARG A O 1
ATOM 879 N N . PHE A 1 111 ? 2.113 -15.891 -0.439 1 97.94 111 PHE A N 1
ATOM 880 C CA . PHE A 1 111 ? 3.441 -15.297 -0.487 1 97.94 111 PHE A CA 1
ATOM 881 C C . PHE A 1 111 ? 3.348 -13.789 -0.735 1 97.94 111 PHE A C 1
ATOM 883 O O . PHE A 1 111 ? 2.584 -13.344 -1.594 1 97.94 111 PHE A O 1
ATOM 890 N N . VAL A 1 112 ? 4.008 -13.062 0.076 1 95.94 112 VAL A N 1
ATOM 891 C CA . VAL A 1 112 ? 4.086 -11.609 0.047 1 95.94 112 VAL A CA 1
ATOM 892 C C . VAL A 1 112 ? 5.484 -11.172 -0.377 1 95.94 112 VAL A C 1
ATOM 894 O O . VAL A 1 112 ? 6.484 -11.641 0.176 1 95.94 112 VAL A O 1
ATOM 897 N N . TYR A 1 113 ? 5.504 -10.297 -1.39 1 96.25 113 TYR A N 1
ATOM 898 C CA . TYR A 1 113 ? 6.82 -9.953 -1.913 1 96.25 113 TYR A CA 1
ATOM 899 C C . TYR A 1 113 ? 6.824 -8.547 -2.498 1 96.25 113 TYR A C 1
ATOM 901 O O . TYR A 1 113 ? 5.773 -8.016 -2.867 1 96.25 113 TYR A O 1
ATOM 909 N N . GLU A 1 114 ? 8.031 -8 -2.553 1 95.19 114 GLU A N 1
ATOM 910 C CA . GLU A 1 114 ? 8.312 -6.816 -3.357 1 95.19 114 GLU A CA 1
ATOM 911 C C . GLU A 1 114 ? 8.805 -7.199 -4.75 1 95.19 114 GLU A C 1
ATOM 913 O O . GLU A 1 114 ? 9.703 -8.031 -4.891 1 95.19 114 GLU A O 1
ATOM 918 N N . LEU A 1 115 ? 8.242 -6.582 -5.746 1 96.31 115 LEU A N 1
ATOM 919 C CA . LEU A 1 115 ? 8.602 -6.898 -7.125 1 96.31 115 LEU A CA 1
ATOM 920 C C . LEU A 1 115 ? 9.336 -5.73 -7.777 1 96.31 115 LEU A C 1
ATOM 922 O O . LEU A 1 115 ? 8.938 -4.574 -7.621 1 96.31 115 LEU A O 1
ATOM 926 N N . SER A 1 116 ? 10.398 -6.047 -8.477 1 95.94 116 SER A N 1
ATOM 927 C CA . SER A 1 116 ? 11.078 -5.102 -9.359 1 95.94 116 SER A CA 1
ATOM 928 C C . SER A 1 116 ? 11.219 -5.672 -10.766 1 95.94 116 SER A C 1
ATOM 930 O O . SER A 1 116 ? 11.523 -6.855 -10.938 1 95.94 116 SER A O 1
ATOM 932 N N . MET A 1 117 ? 10.953 -4.867 -11.703 1 95.19 117 MET A N 1
ATOM 933 C CA . MET A 1 117 ? 11.156 -5.18 -13.109 1 95.19 117 MET A CA 1
ATOM 934 C C . MET A 1 117 ? 12.227 -4.273 -13.719 1 95.19 117 MET A C 1
ATOM 936 O O . MET A 1 117 ? 12.109 -3.047 -13.664 1 95.19 117 MET A O 1
ATOM 940 N N . ASN A 1 118 ? 13.234 -4.902 -14.367 1 95.44 118 ASN A N 1
ATOM 941 C CA . ASN A 1 118 ? 14.367 -4.137 -14.883 1 95.44 118 ASN A CA 1
ATOM 942 C C . ASN A 1 118 ? 14.875 -3.133 -13.852 1 95.44 118 ASN A C 1
ATOM 944 O O . ASN A 1 118 ? 15.078 -1.96 -14.172 1 95.44 118 ASN A O 1
ATOM 948 N N . GLU A 1 119 ? 14.844 -3.5 -12.641 1 90.75 119 GLU A N 1
ATOM 949 C CA . GLU A 1 119 ? 15.43 -2.773 -11.523 1 90.75 119 GLU A CA 1
ATOM 950 C C . GLU A 1 119 ? 14.477 -1.702 -11 1 90.75 119 GLU A C 1
ATOM 952 O O . GLU A 1 119 ? 14.75 -1.062 -9.984 1 90.75 119 GLU A O 1
ATOM 957 N N . ASP A 1 120 ? 13.398 -1.538 -11.727 1 90.81 120 ASP A N 1
ATOM 958 C CA . ASP A 1 120 ? 12.406 -0.584 -11.234 1 90.81 120 ASP A CA 1
ATOM 959 C C . ASP A 1 120 ? 11.383 -1.27 -10.336 1 90.81 120 ASP A C 1
ATOM 961 O O . ASP A 1 120 ? 10.859 -2.332 -10.672 1 90.81 120 ASP A O 1
ATOM 965 N N . VAL A 1 121 ? 11.133 -0.607 -9.25 1 87.06 121 VAL A N 1
ATOM 966 C CA . VAL A 1 121 ? 10.156 -1.168 -8.32 1 87.06 121 VAL A CA 1
ATOM 967 C C . VAL A 1 121 ? 8.766 -1.147 -8.953 1 87.06 121 VAL A C 1
ATOM 969 O O . VAL A 1 121 ? 8.289 -0.095 -9.375 1 87.06 121 VAL A O 1
ATOM 972 N N . ALA A 1 122 ? 8.227 -2.268 -9.023 1 88.94 122 ALA A N 1
ATOM 973 C CA . ALA A 1 122 ? 6.883 -2.391 -9.578 1 88.94 122 ALA A CA 1
ATOM 974 C C . ALA A 1 122 ? 5.824 -2.293 -8.484 1 88.94 122 ALA A C 1
ATOM 976 O O . ALA A 1 122 ? 4.719 -1.798 -8.719 1 88.94 122 ALA A O 1
ATOM 977 N N . GLY A 1 123 ? 6.129 -2.85 -7.281 1 89.75 123 GLY A N 1
ATOM 978 C CA . GLY A 1 123 ? 5.184 -2.787 -6.18 1 89.75 123 GLY A CA 1
ATOM 979 C C . GLY A 1 123 ? 5.344 -3.926 -5.188 1 89.75 123 GLY A C 1
ATOM 980 O O . GLY A 1 123 ? 6.289 -4.711 -5.289 1 89.75 123 GLY A O 1
ATOM 981 N N . ASN A 1 124 ? 4.375 -3.859 -4.156 1 91.81 124 ASN A N 1
ATOM 982 C CA . ASN A 1 124 ? 4.246 -4.957 -3.203 1 91.81 124 ASN A CA 1
ATOM 983 C C . ASN A 1 124 ? 3.049 -5.844 -3.529 1 91.81 124 ASN A C 1
ATOM 985 O O . ASN A 1 124 ? 1.95 -5.348 -3.781 1 91.81 124 ASN A O 1
ATOM 989 N N . TYR A 1 125 ? 3.377 -7.09 -3.525 1 94.38 125 TYR A N 1
ATOM 990 C CA . TYR A 1 125 ? 2.348 -8.047 -3.914 1 94.38 125 TYR A CA 1
ATOM 991 C C . TYR A 1 125 ? 2.047 -9.016 -2.775 1 94.38 125 TYR A C 1
ATOM 993 O O . TYR A 1 125 ? 2.963 -9.492 -2.096 1 94.38 125 TYR A O 1
ATOM 1001 N N . ASP A 1 126 ? 0.806 -9.273 -2.572 1 95.62 126 ASP A N 1
ATOM 1002 C CA . ASP A 1 126 ? 0.286 -10.312 -1.69 1 95.62 126 ASP A CA 1
ATOM 1003 C C . ASP A 1 126 ? -0.57 -11.312 -2.465 1 95.62 126 ASP A C 1
ATOM 1005 O O . ASP A 1 126 ? -1.711 -11.008 -2.824 1 95.62 126 ASP A O 1
ATOM 1009 N N . VAL A 1 127 ? -0.005 -12.469 -2.688 1 97.25 127 VAL A N 1
ATOM 1010 C CA . VAL A 1 127 ? -0.694 -13.492 -3.473 1 97.25 127 VAL A CA 1
ATOM 1011 C C . VAL A 1 127 ? -1.166 -14.617 -2.555 1 97.25 127 VAL A C 1
ATOM 1013 O O . VAL A 1 127 ? -0.368 -15.195 -1.815 1 97.25 127 VAL A O 1
ATOM 1016 N N . ASP A 1 128 ? -2.387 -14.93 -2.615 1 97.56 128 ASP A N 1
ATOM 1017 C CA . ASP A 1 128 ? -3.02 -16 -1.856 1 97.56 128 ASP A CA 1
ATOM 1018 C C . ASP A 1 128 ? -3.662 -17.031 -2.787 1 97.56 128 ASP A C 1
ATOM 1020 O O . ASP A 1 128 ? -4.648 -16.734 -3.465 1 97.56 128 ASP A O 1
ATOM 1024 N N . VAL A 1 129 ? -3.135 -18.203 -2.828 1 97.88 129 VAL A N 1
ATOM 1025 C CA . VAL A 1 129 ? -3.66 -19.266 -3.672 1 97.88 129 VAL A CA 1
ATOM 1026 C C . VAL A 1 129 ? -4.273 -20.359 -2.801 1 97.88 129 VAL A C 1
ATOM 1028 O O . VAL A 1 129 ? -3.605 -20.906 -1.915 1 97.88 129 VAL A O 1
ATOM 1031 N N . THR A 1 130 ? -5.473 -20.688 -3.041 1 97.75 130 THR A N 1
ATOM 1032 C CA . THR A 1 130 ? -6.148 -21.781 -2.375 1 97.75 130 THR A CA 1
ATOM 1033 C C . THR A 1 130 ? -6.648 -22.812 -3.395 1 97.75 130 THR A C 1
ATOM 1035 O O . THR A 1 130 ? -6.949 -22.453 -4.539 1 97.75 130 THR A O 1
ATOM 1038 N N . TRP A 1 131 ? -6.656 -24.094 -2.977 1 97.56 131 TRP A N 1
ATOM 1039 C CA . TRP A 1 131 ? -7.215 -25.109 -3.855 1 97.56 131 TRP A CA 1
ATOM 1040 C C . TRP A 1 131 ? -8.039 -26.125 -3.061 1 97.56 131 TRP A C 1
ATOM 1042 O O . TRP A 1 131 ? -7.719 -26.406 -1.904 1 97.56 131 TRP A O 1
ATOM 1052 N N . THR A 1 132 ? -9.094 -26.547 -3.684 1 95.56 132 THR A N 1
ATOM 1053 C CA . THR A 1 132 ? -9.977 -27.562 -3.115 1 95.56 132 THR A CA 1
ATOM 1054 C C . THR A 1 132 ? -10.125 -28.734 -4.07 1 95.56 132 THR A C 1
ATOM 1056 O O . THR A 1 132 ? -10.203 -28.562 -5.285 1 95.56 132 THR A O 1
ATOM 1059 N N . PHE A 1 133 ? -10.031 -30.016 -3.514 1 93.38 133 PHE A N 1
ATOM 1060 C CA . PHE A 1 133 ? -10.125 -31.219 -4.32 1 93.38 133 PHE A CA 1
ATOM 1061 C C . PHE A 1 133 ? -11.57 -31.5 -4.719 1 93.38 133 PHE A C 1
ATOM 1063 O O . PHE A 1 133 ? -12.492 -31.219 -3.957 1 93.38 133 PHE A O 1
ATOM 1070 N N . GLU A 1 134 ? -11.711 -31.828 -6.031 1 80.44 134 GLU A N 1
ATOM 1071 C CA . GLU A 1 134 ? -13.031 -32.188 -6.539 1 80.44 134 GLU A CA 1
ATOM 1072 C C . GLU A 1 134 ? -13.578 -33.438 -5.82 1 80.44 134 GLU A C 1
ATOM 1074 O O . GLU A 1 134 ? -12.836 -34.375 -5.551 1 80.44 134 GLU A O 1
ATOM 1079 N N . GLY A 1 135 ? -14.875 -33.375 -5.336 1 69.38 135 GLY A N 1
ATOM 1080 C CA . GLY A 1 135 ? -15.594 -34.281 -4.453 1 69.38 135 GLY A CA 1
ATOM 1081 C C . GLY A 1 135 ? -15.617 -33.812 -3.012 1 69.38 135 GLY A C 1
ATOM 1082 O O . GLY A 1 135 ? -16.344 -34.375 -2.184 1 69.38 135 GLY A O 1
ATOM 1083 N N . GLY A 1 136 ? -14.68 -32.938 -2.562 1 51.84 136 GLY A N 1
ATOM 1084 C CA . GLY A 1 136 ? -14.695 -32.312 -1.24 1 51.84 136 GLY A CA 1
ATOM 1085 C C . GLY A 1 136 ? -15.516 -31.047 -1.178 1 51.84 136 GLY A C 1
ATOM 1086 O O . GLY A 1 136 ? -15.758 -30.406 -2.203 1 51.84 136 GLY A O 1
ATOM 1087 N N . GLU A 1 137 ? -16.578 -30.906 -0.27 1 44 137 GLU A N 1
ATOM 1088 C CA . GLU A 1 137 ? -17.469 -29.766 -0.079 1 44 137 GLU A CA 1
ATOM 1089 C C . GLU A 1 137 ? -16.672 -28.484 0.109 1 44 137 GLU A C 1
ATOM 1091 O O . GLU A 1 137 ? -15.664 -28.453 0.828 1 44 137 GLU A O 1
ATOM 1096 N N . PHE A 1 138 ? -16.5 -27.547 -0.749 1 41.22 138 PHE A N 1
ATOM 1097 C CA . PHE A 1 138 ? -16 -26.234 -0.374 1 41.22 138 PHE A CA 1
ATOM 1098 C C . PHE A 1 138 ? -16.5 -25.844 1.009 1 41.22 138 PHE A C 1
ATOM 1100 O O . PHE A 1 138 ? -17.703 -25.875 1.274 1 41.22 138 PHE A O 1
ATOM 1107 N N . ALA A 1 139 ? -15.758 -26.078 2.033 1 34.69 139 ALA A N 1
ATOM 1108 C CA . ALA A 1 139 ? -16.328 -25.438 3.223 1 34.69 139 ALA A CA 1
ATOM 1109 C C . ALA A 1 139 ? -16.625 -23.969 2.975 1 34.69 139 ALA A C 1
ATOM 1111 O O . ALA A 1 139 ? -15.906 -23.297 2.217 1 34.69 139 ALA A O 1
ATOM 1112 N N . MET B 1 1 ? 6.531 -45.25 -9.602 1 48.44 1 MET B N 1
ATOM 1113 C CA . MET B 1 1 ? 5.078 -45.188 -9.492 1 48.44 1 MET B CA 1
ATOM 1114 C C . MET B 1 1 ? 4.562 -43.812 -9.891 1 48.44 1 MET B C 1
ATOM 1116 O O . MET B 1 1 ? 5.109 -42.812 -9.461 1 48.44 1 MET B O 1
ATOM 1120 N N . ALA B 1 2 ? 3.877 -43.594 -10.961 1 62.66 2 ALA B N 1
ATOM 1121 C CA . ALA B 1 2 ? 3.594 -42.281 -11.594 1 62.66 2 ALA B CA 1
ATOM 1122 C C . ALA B 1 2 ? 2.717 -41.438 -10.695 1 62.66 2 ALA B C 1
ATOM 1124 O O . ALA B 1 2 ? 1.832 -41.938 -10 1 62.66 2 ALA B O 1
ATOM 1125 N N . ILE B 1 3 ? 3.152 -40.344 -10.086 1 74.81 3 ILE B N 1
ATOM 1126 C CA . ILE B 1 3 ? 2.393 -39.438 -9.227 1 74.81 3 ILE B CA 1
ATOM 1127 C C . ILE B 1 3 ? 1.051 -39.125 -9.875 1 74.81 3 ILE B C 1
ATOM 1129 O O . ILE B 1 3 ? 1.004 -38.656 -11.016 1 74.81 3 ILE B O 1
ATOM 1133 N N . GLU B 1 4 ? -0.05 -39.75 -9.484 1 87 4 GLU B N 1
ATOM 1134 C CA . GLU B 1 4 ? -1.401 -39.562 -10.008 1 87 4 GLU B CA 1
ATOM 1135 C C . GLU B 1 4 ? -1.899 -38.125 -9.719 1 87 4 GLU B C 1
ATOM 1137 O O . GLU B 1 4 ? -1.877 -37.688 -8.57 1 87 4 GLU B O 1
ATOM 1142 N N . PRO B 1 5 ? -2.246 -37.469 -10.75 1 92.69 5 PRO B N 1
ATOM 1143 C CA . PRO B 1 5 ? -2.773 -36.125 -10.562 1 92.69 5 PRO B CA 1
ATOM 1144 C C . PRO B 1 5 ? -4.18 -36.094 -9.969 1 92.69 5 PRO B C 1
ATOM 1146 O O . PRO B 1 5 ? -4.969 -37.031 -10.227 1 92.69 5 PRO B O 1
ATOM 1149 N N . LYS B 1 6 ? -4.473 -35.188 -9.023 1 95.06 6 LYS B N 1
ATOM 1150 C CA . LYS B 1 6 ? -5.809 -34.938 -8.492 1 95.06 6 LYS B CA 1
ATOM 1151 C C . LYS B 1 6 ? -6.398 -33.656 -9.047 1 95.06 6 LYS B C 1
ATOM 1153 O O . LYS B 1 6 ? -5.699 -32.625 -9.156 1 95.06 6 LYS B O 1
ATOM 1158 N N . ARG B 1 7 ? -7.652 -33.719 -9.383 1 95.62 7 ARG B N 1
ATOM 1159 C CA . ARG B 1 7 ? -8.328 -32.531 -9.859 1 95.62 7 ARG B CA 1
ATOM 1160 C C . ARG B 1 7 ? -8.633 -31.562 -8.719 1 95.62 7 ARG B C 1
ATOM 1162 O O . ARG B 1 7 ? -9.023 -31.984 -7.629 1 95.62 7 ARG B O 1
ATOM 1169 N N . VAL B 1 8 ? -8.398 -30.344 -9.055 1 96.19 8 VAL B N 1
ATOM 1170 C CA . VAL B 1 8 ? -8.641 -29.359 -8.008 1 96.19 8 VAL B CA 1
ATOM 1171 C C . VAL B 1 8 ? -9.266 -28.094 -8.609 1 96.19 8 VAL B C 1
ATOM 1173 O O . VAL B 1 8 ? -9.164 -27.875 -9.82 1 96.19 8 VAL B O 1
ATOM 1176 N N . ARG B 1 9 ? -10.023 -27.359 -7.793 1 95.81 9 ARG B N 1
ATOM 1177 C CA . ARG B 1 9 ? -10.406 -25.969 -8.07 1 95.81 9 ARG B CA 1
ATOM 1178 C C . ARG B 1 9 ? -9.445 -25 -7.398 1 95.81 9 ARG B C 1
ATOM 1180 O O . ARG B 1 9 ? -9.211 -25.078 -6.191 1 95.81 9 ARG B O 1
ATOM 1187 N N . VAL B 1 10 ? -8.906 -24.172 -8.219 1 96 10 VAL B N 1
ATOM 1188 C CA . VAL B 1 10 ? -7.902 -23.219 -7.73 1 96 10 VAL B CA 1
ATOM 11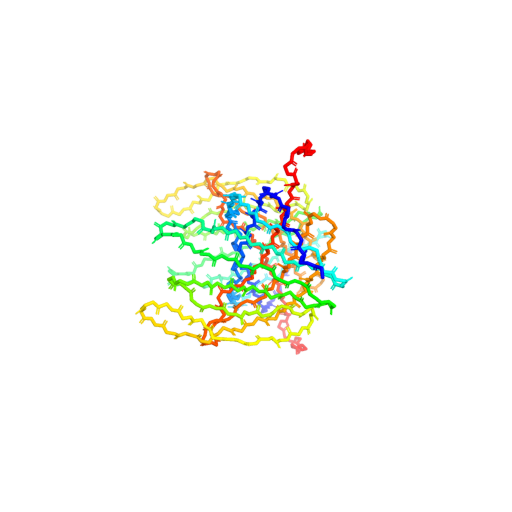89 C C . VAL B 1 10 ? -8.5 -21.828 -7.668 1 96 10 VAL B C 1
ATOM 1191 O O . VAL B 1 10 ? -9.188 -21.391 -8.594 1 96 10 VAL B O 1
ATOM 1194 N N . ARG B 1 11 ? -8.266 -21.156 -6.539 1 95.88 11 ARG B N 1
ATOM 1195 C CA . ARG B 1 11 ? -8.602 -19.75 -6.379 1 95.88 11 ARG B CA 1
ATOM 1196 C C . ARG B 1 11 ? -7.367 -18.938 -6.02 1 95.88 11 ARG B C 1
ATOM 1198 O O . ARG B 1 11 ? -6.633 -19.281 -5.09 1 95.88 11 ARG B O 1
ATOM 1205 N N . GLN B 1 12 ? -7.121 -17.969 -6.871 1 95.69 12 GLN B N 1
ATOM 1206 C CA . GLN B 1 12 ? -6.012 -17.062 -6.594 1 95.69 12 GLN B CA 1
ATOM 1207 C C . GLN B 1 12 ? -6.504 -15.648 -6.344 1 95.69 12 GLN B C 1
ATOM 1209 O O . GLN B 1 12 ? -7.285 -15.109 -7.133 1 95.69 12 GLN B O 1
ATOM 1214 N N . LYS B 1 13 ? -6.094 -15.07 -5.238 1 94.88 13 LYS B N 1
ATOM 1215 C CA . LYS B 1 13 ? -6.352 -13.672 -4.906 1 94.88 13 LYS B CA 1
ATOM 1216 C C . LYS B 1 13 ? -5.051 -12.883 -4.797 1 94.88 13 LYS B C 1
ATOM 1218 O O . LYS B 1 13 ? -4.172 -13.234 -4.012 1 94.88 13 LYS B O 1
ATOM 1223 N N . THR B 1 14 ? -4.906 -11.875 -5.668 1 93.38 14 THR B N 1
ATOM 1224 C CA . THR B 1 14 ? -3.707 -11.039 -5.648 1 93.38 14 THR B CA 1
ATOM 1225 C C . THR B 1 14 ? -4.051 -9.609 -5.25 1 93.38 14 THR B C 1
ATOM 1227 O O . THR B 1 14 ? -4.906 -8.977 -5.867 1 93.38 14 THR B O 1
ATOM 1230 N N . THR B 1 15 ? -3.451 -9.125 -4.203 1 91.69 15 THR B N 1
ATOM 1231 C CA . THR B 1 15 ? -3.551 -7.73 -3.783 1 91.69 15 THR B CA 1
ATOM 1232 C C . THR B 1 15 ? -2.25 -6.984 -4.074 1 91.69 15 THR B C 1
ATOM 1234 O O . THR B 1 15 ? -1.173 -7.422 -3.666 1 91.69 15 THR B O 1
ATOM 1237 N N . ILE B 1 16 ? -2.422 -5.961 -4.816 1 87.94 16 ILE B N 1
ATOM 1238 C CA . ILE B 1 16 ? -1.264 -5.152 -5.176 1 87.94 16 ILE B CA 1
ATOM 1239 C C . ILE B 1 16 ? -1.306 -3.822 -4.426 1 87.94 16 ILE B C 1
ATOM 1241 O O . ILE B 1 16 ? -2.34 -3.148 -4.402 1 87.94 16 ILE B O 1
ATOM 1245 N N . SER B 1 17 ? -0.179 -3.604 -3.779 1 86.06 17 SER B N 1
ATOM 1246 C CA . SER B 1 17 ? -0.044 -2.309 -3.123 1 86.06 17 SER B CA 1
ATOM 1247 C C . SER B 1 17 ? 1.14 -1.525 -3.68 1 86.06 17 SER B C 1
ATOM 1249 O O . SER B 1 17 ? 2.201 -2.096 -3.938 1 86.06 17 SER B O 1
ATOM 1251 N N . GLU B 1 18 ? 0.836 -0.422 -4.141 1 79.62 18 GLU B N 1
ATOM 1252 C CA . GLU B 1 18 ? 1.9 0.495 -4.535 1 79.62 18 GLU B CA 1
ATOM 1253 C C . GLU B 1 18 ? 2.148 1.549 -3.459 1 79.62 18 GLU B C 1
ATOM 1255 O O . GLU B 1 18 ? 1.211 2.008 -2.803 1 79.62 18 GLU B O 1
ATOM 1260 N N . ILE B 1 19 ? 3.447 1.449 -3.062 1 72.62 19 ILE B N 1
ATOM 1261 C CA . ILE B 1 19 ? 3.797 2.512 -2.127 1 72.62 19 ILE B CA 1
ATOM 1262 C C . ILE B 1 19 ? 4.566 3.609 -2.855 1 72.62 19 ILE B C 1
ATOM 1264 O O . ILE B 1 19 ? 5.645 3.363 -3.4 1 72.62 19 ILE B O 1
ATOM 1268 N N . ALA B 1 20 ? 3.908 4.727 -2.949 1 73.75 20 ALA B N 1
ATOM 1269 C CA . ALA B 1 20 ? 4.547 5.867 -3.598 1 73.75 20 ALA B CA 1
ATOM 1270 C C . ALA B 1 20 ? 5.699 6.406 -2.754 1 73.75 20 ALA B C 1
ATOM 1272 O O . ALA B 1 20 ? 5.723 6.219 -1.534 1 73.75 20 ALA B O 1
ATOM 1273 N N . GLU B 1 21 ? 6.668 6.867 -3.506 1 80.94 21 GLU B N 1
ATOM 1274 C CA . GLU B 1 21 ? 7.711 7.605 -2.803 1 80.94 21 GLU B CA 1
ATOM 1275 C C . GLU B 1 21 ? 7.117 8.703 -1.929 1 80.94 21 GLU B C 1
ATOM 1277 O O . GLU B 1 21 ? 6.172 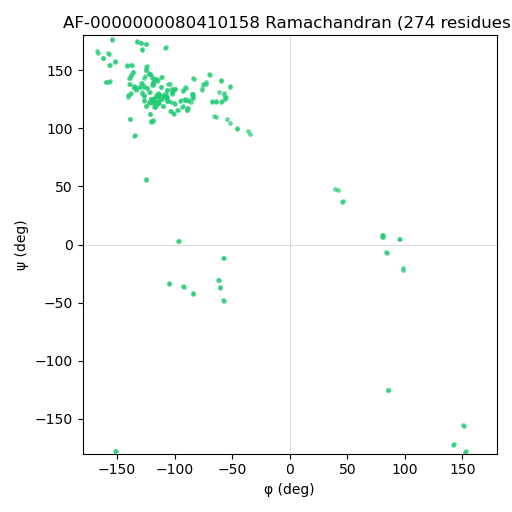9.391 -2.334 1 80.94 21 GLU B O 1
ATOM 1282 N N . PRO B 1 22 ? 7.691 8.711 -0.76 1 88.81 22 PRO B N 1
ATOM 1283 C CA . PRO B 1 22 ? 7.148 9.742 0.131 1 88.81 22 PRO B CA 1
ATOM 1284 C C . PRO B 1 22 ? 7.301 11.148 -0.437 1 88.81 22 PRO B C 1
ATOM 1286 O O . PRO B 1 22 ? 8.305 11.453 -1.095 1 88.81 22 PRO B O 1
ATOM 1289 N N . ILE B 1 23 ? 6.316 11.898 -0.22 1 89.81 23 ILE B N 1
ATOM 1290 C CA . ILE B 1 23 ? 6.371 13.328 -0.506 1 89.81 23 ILE B CA 1
ATOM 1291 C C . ILE B 1 23 ? 6.844 14.086 0.732 1 89.81 23 ILE B C 1
ATOM 1293 O O . ILE B 1 23 ? 6.27 13.938 1.814 1 89.81 23 ILE B O 1
ATOM 1297 N N . GLU B 1 24 ? 7.879 14.828 0.477 1 92.75 24 GLU B N 1
ATOM 1298 C CA . GLU B 1 24 ? 8.422 15.578 1.604 1 92.75 24 GLU B CA 1
ATOM 1299 C C . GLU B 1 24 ? 8.312 17.078 1.374 1 92.75 24 GLU B C 1
ATOM 1301 O O . GLU B 1 24 ? 8.469 17.547 0.247 1 92.75 24 GLU B O 1
ATOM 1306 N N . LEU B 1 25 ? 8.031 17.703 2.477 1 94.38 25 LEU B N 1
ATOM 1307 C CA . LEU B 1 25 ? 8 19.156 2.441 1 94.38 25 LEU B CA 1
ATOM 1308 C C . LEU B 1 25 ? 8.664 19.75 3.68 1 94.38 25 LEU B C 1
ATOM 1310 O O . LEU B 1 25 ? 8.703 19.109 4.734 1 94.38 25 LEU B O 1
ATOM 1314 N N . GLN B 1 26 ? 9.297 20.875 3.48 1 95.25 26 GLN B N 1
ATOM 1315 C CA . GLN B 1 26 ? 9.883 21.641 4.57 1 95.25 26 GLN B CA 1
ATOM 1316 C C . GLN B 1 26 ? 9.391 23.094 4.555 1 95.25 26 GLN B C 1
ATOM 1318 O O . GLN B 1 26 ? 9.188 23.672 3.486 1 95.25 26 GLN B O 1
ATOM 1323 N N . ALA B 1 27 ? 9.234 23.531 5.758 1 96.62 27 ALA B N 1
ATOM 1324 C CA . ALA B 1 27 ? 8.75 24.906 5.875 1 96.62 27 ALA B CA 1
ATOM 1325 C C . ALA B 1 27 ? 9.148 25.516 7.215 1 96.62 27 ALA B C 1
ATOM 1327 O O . ALA B 1 27 ? 9.414 24.797 8.18 1 96.62 27 ALA B O 1
ATOM 1328 N N . GLU B 1 28 ? 9.227 26.812 7.18 1 95.88 28 GLU B N 1
ATOM 1329 C CA . GLU B 1 28 ? 9.258 27.531 8.453 1 95.88 28 GLU B CA 1
ATOM 1330 C C . GLU B 1 28 ? 7.844 27.75 8.992 1 95.88 28 GLU B C 1
ATOM 1332 O O . GLU B 1 28 ? 6.895 27.922 8.227 1 95.88 28 GLU B O 1
ATOM 1337 N N . GLY B 1 29 ? 7.805 27.641 10.383 1 96.94 29 GLY B N 1
ATOM 1338 C CA . GLY B 1 29 ? 6.488 27.812 10.977 1 96.94 29 GLY B CA 1
ATOM 1339 C C . GLY B 1 29 ? 6.543 28.359 12.391 1 96.94 29 GLY B C 1
ATOM 1340 O O . GLY B 1 29 ? 7.582 28.844 12.836 1 96.94 29 GLY B O 1
ATOM 1341 N N . LEU B 1 30 ? 5.344 28.469 12.945 1 97.31 30 LEU B N 1
ATOM 1342 C CA . LEU B 1 30 ? 5.191 28.906 14.328 1 97.31 30 LEU B CA 1
ATOM 1343 C C . LEU B 1 30 ? 4.527 27.828 15.18 1 97.31 30 LEU B C 1
ATOM 1345 O O . LEU B 1 30 ? 3.609 27.141 14.711 1 97.31 30 LEU B O 1
ATOM 1349 N N . TYR B 1 31 ? 5.078 27.719 16.391 1 97.06 31 TYR B N 1
ATOM 1350 C CA . TYR B 1 31 ? 4.578 26.781 17.391 1 97.06 31 TYR B CA 1
ATOM 1351 C C . TYR B 1 31 ? 3.984 27.5 18.594 1 97.06 31 TYR B C 1
ATOM 1353 O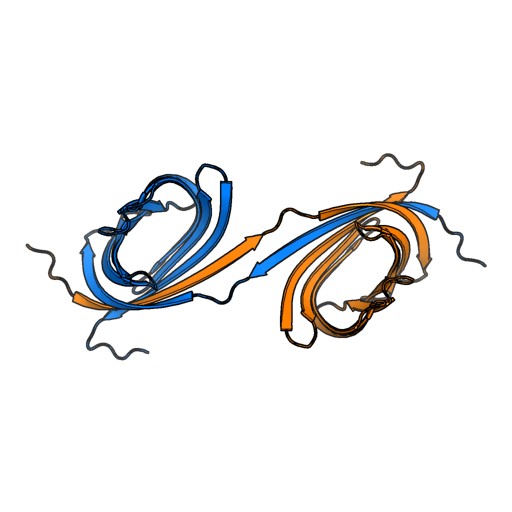 O . TYR B 1 31 ? 4.605 28.422 19.141 1 97.06 31 TYR B O 1
ATOM 1361 N N . TYR B 1 32 ? 2.75 27.062 18.938 1 97.12 32 TYR B N 1
ATOM 1362 C CA . TYR B 1 32 ? 2.076 27.562 20.141 1 97.12 32 TYR B CA 1
ATOM 1363 C C . TYR B 1 32 ? 1.794 26.438 21.109 1 97.12 32 TYR B C 1
ATOM 1365 O O . TYR B 1 32 ? 1.152 25.438 20.766 1 97.12 32 TYR B O 1
ATOM 1373 N N . GLU B 1 33 ? 2.268 26.609 22.281 1 94.06 33 GLU B N 1
ATOM 1374 C CA . GLU B 1 33 ? 1.988 25.625 23.328 1 94.06 33 GLU B CA 1
ATOM 1375 C C . GLU B 1 33 ? 0.654 25.906 24 1 94.06 33 GLU B C 1
ATOM 1377 O O . GLU B 1 33 ? 0.379 27.047 24.391 1 94.06 33 GLU B O 1
ATOM 1382 N N . LEU B 1 34 ? -0.094 24.844 24.047 1 93.25 34 LEU B N 1
ATOM 1383 C CA . LEU B 1 34 ? -1.344 24.953 24.797 1 93.25 34 LEU B CA 1
ATOM 1384 C C . LEU B 1 34 ? -1.256 24.172 26.109 1 93.25 34 LEU B C 1
ATOM 1386 O O . LEU B 1 34 ? -0.279 23.469 26.359 1 93.25 34 LEU B O 1
ATOM 1390 N N . LYS B 1 35 ? -2.283 24.406 26.938 1 90.62 35 LYS B N 1
ATOM 1391 C CA . LYS B 1 35 ? -2.311 23.688 28.203 1 90.62 35 LYS B CA 1
ATOM 1392 C C . LYS B 1 35 ? -2.283 22.188 27.984 1 90.62 35 LYS B C 1
ATOM 1394 O O . LYS B 1 35 ? -1.531 21.469 28.656 1 90.62 35 LYS B O 1
ATOM 1399 N N . THR B 1 36 ? -3.086 21.719 27.141 1 91.56 36 THR B N 1
ATOM 1400 C CA . THR B 1 36 ? -3.172 20.297 26.828 1 91.56 36 THR B CA 1
ATOM 1401 C C . THR B 1 36 ? -2.996 20.062 25.328 1 91.56 36 THR B C 1
ATOM 1403 O O . THR B 1 36 ? -3.902 19.547 24.656 1 91.56 36 THR B O 1
ATOM 1406 N N . GLY B 1 37 ? -1.911 20.516 24.766 1 95.5 37 GLY B N 1
ATOM 1407 C CA . GLY B 1 37 ? -1.65 20.328 23.344 1 95.5 37 GLY B CA 1
ATOM 1408 C C . GLY B 1 37 ? -0.808 21.422 22.734 1 95.5 37 GLY B C 1
ATOM 1409 O O . GLY B 1 37 ? 0.051 22 23.406 1 95.5 37 GLY B O 1
ATOM 1410 N N . PHE B 1 38 ? -0.981 21.594 21.359 1 97.06 38 PHE B N 1
ATOM 1411 C CA . PHE B 1 38 ? -0.203 22.609 20.656 1 97.06 38 PHE B CA 1
ATOM 1412 C C . PHE B 1 38 ? -0.886 23.016 19.359 1 97.06 38 PHE B C 1
ATOM 1414 O O . PHE B 1 38 ? -1.833 22.359 18.906 1 97.06 38 PHE B O 1
ATOM 1421 N N . ILE B 1 39 ? -0.438 24.094 18.859 1 97.88 39 ILE B N 1
ATOM 1422 C CA . ILE B 1 39 ? -0.757 24.562 17.516 1 97.88 39 ILE B CA 1
ATOM 1423 C C . ILE B 1 39 ? 0.53 24.75 16.719 1 97.88 39 ILE B C 1
ATOM 1425 O O . ILE B 1 39 ? 1.513 25.281 17.234 1 97.88 39 ILE B O 1
ATOM 1429 N N . LEU B 1 40 ? 0.529 24.219 15.578 1 98.12 40 LEU B N 1
ATOM 1430 C CA . LEU B 1 40 ? 1.618 24.391 14.625 1 98.12 40 LEU B CA 1
ATOM 1431 C C . LEU B 1 40 ? 1.108 25.016 13.328 1 98.12 40 LEU B C 1
ATOM 1433 O O . LEU B 1 40 ? 0.18 24.5 12.711 1 98.12 40 LEU B O 1
ATOM 1437 N N . THR B 1 41 ? 1.664 26.156 12.938 1 97.81 41 THR B N 1
ATOM 1438 C CA . THR B 1 41 ? 1.266 26.812 11.695 1 97.81 41 THR B CA 1
ATOM 1439 C C . THR B 1 41 ? 2.449 26.922 10.742 1 97.81 41 THR B C 1
ATOM 1441 O O . THR B 1 41 ? 3.58 27.172 11.172 1 97.81 41 THR B O 1
ATOM 1444 N N . PHE B 1 42 ? 2.188 26.688 9.469 1 97.69 42 PHE B N 1
ATOM 1445 C CA . PHE B 1 42 ? 3.23 26.797 8.461 1 97.69 42 PHE B CA 1
ATOM 1446 C C . PHE B 1 42 ? 2.625 26.906 7.066 1 97.69 42 PHE B C 1
ATOM 1448 O O . PHE B 1 42 ? 1.466 26.547 6.859 1 97.69 42 PHE B O 1
ATOM 1455 N N . ASP B 1 43 ? 3.42 27.406 6.156 1 96.44 43 ASP B N 1
ATOM 1456 C CA . ASP B 1 43 ? 3.008 27.5 4.758 1 96.44 43 ASP B CA 1
ATOM 1457 C C . ASP B 1 43 ? 3.453 26.266 3.973 1 96.44 43 ASP B C 1
ATOM 1459 O O . ASP B 1 43 ? 4.652 26.016 3.844 1 96.44 43 ASP B O 1
ATOM 1463 N N . GLN B 1 44 ? 2.477 25.641 3.496 1 93.88 44 GLN B N 1
ATOM 1464 C CA . GLN B 1 44 ? 2.77 24.453 2.678 1 93.88 44 GLN B CA 1
ATOM 1465 C C . GLN B 1 44 ? 2.934 24.844 1.21 1 93.88 44 GLN B C 1
ATOM 1467 O O . GLN B 1 44 ? 1.965 25.219 0.549 1 93.88 44 GLN B O 1
ATOM 1472 N N . GLU B 1 45 ? 4.145 24.625 0.782 1 91.88 45 GLU B N 1
ATOM 1473 C CA . GLU B 1 45 ? 4.395 24.922 -0.627 1 91.88 45 GLU B CA 1
ATOM 1474 C C . GLU B 1 45 ? 3.992 23.734 -1.511 1 91.88 45 GLU B C 1
ATOM 1476 O O . GLU B 1 45 ? 4.43 22.609 -1.284 1 91.88 45 GLU B O 1
ATOM 1481 N N . ARG B 1 46 ? 3.18 24.078 -2.428 1 87.12 46 ARG B N 1
ATOM 1482 C CA . ARG B 1 46 ? 2.75 23.094 -3.406 1 87.12 46 ARG B CA 1
ATOM 1483 C C . ARG B 1 46 ? 3.031 23.562 -4.828 1 87.12 46 ARG B C 1
ATOM 1485 O O . ARG B 1 46 ? 3.484 24.688 -5.031 1 87.12 46 ARG B O 1
ATOM 1492 N N . GLU B 1 47 ? 2.811 22.672 -5.707 1 83.62 47 GLU B N 1
ATOM 1493 C CA . GLU B 1 47 ? 3.047 23 -7.109 1 83.62 47 GLU B CA 1
ATOM 1494 C C . GLU B 1 47 ? 2.166 24.172 -7.551 1 83.62 47 GLU B C 1
ATOM 1496 O O . GLU B 1 47 ? 2.605 25.031 -8.32 1 83.62 47 GLU B O 1
ATOM 1501 N N . ASP B 1 48 ? 0.949 24.219 -7.051 1 83.88 48 ASP B N 1
ATOM 1502 C CA . ASP B 1 48 ? -0.036 25.188 -7.523 1 83.88 48 ASP B CA 1
ATOM 1503 C C . ASP B 1 48 ? -0.074 26.422 -6.613 1 83.88 48 ASP B C 1
ATOM 1505 O O . ASP B 1 48 ? -0.927 27.297 -6.781 1 83.88 48 ASP B O 1
ATOM 1509 N N . GLY B 1 49 ? 0.777 26.453 -5.641 1 88.94 49 GLY B N 1
ATOM 1510 C CA . GLY B 1 49 ? 0.795 27.625 -4.762 1 88.94 49 GLY B CA 1
ATOM 1511 C C . GLY B 1 49 ? 1.051 27.266 -3.309 1 88.94 49 GLY B C 1
ATOM 1512 O O . GLY B 1 49 ? 1.481 26.141 -3.006 1 88.94 49 GLY B O 1
ATOM 1513 N N . VAL B 1 50 ? 0.892 28.312 -2.527 1 93.94 50 VAL B N 1
ATOM 1514 C CA . VAL B 1 50 ? 1.146 28.172 -1.098 1 93.94 50 VAL B CA 1
ATOM 1515 C C . VAL B 1 50 ? -0.177 28 -0.352 1 93.94 50 VAL B C 1
ATOM 1517 O O . VAL B 1 50 ? -1.147 28.719 -0.635 1 93.94 50 VAL B O 1
ATOM 1520 N N . VAL B 1 51 ? -0.214 27.062 0.52 1 95.62 51 VAL B N 1
ATOM 1521 C CA . VAL B 1 51 ? -1.408 26.828 1.324 1 95.62 51 VAL B CA 1
ATOM 1522 C C . VAL B 1 51 ? -1.082 27.016 2.803 1 95.62 51 VAL B C 1
ATOM 1524 O O . VAL B 1 51 ? -0.415 26.172 3.412 1 95.62 51 VAL B O 1
ATOM 1527 N N . PRO B 1 52 ? -1.598 28.203 3.365 1 97.25 52 PRO B N 1
ATOM 1528 C CA . PRO B 1 52 ? -1.455 28.297 4.82 1 97.25 52 PRO B CA 1
ATOM 1529 C C . PRO B 1 52 ? -2.092 27.125 5.559 1 97.25 52 PRO B C 1
ATOM 1531 O O . PRO B 1 52 ? -3.262 26.812 5.332 1 97.25 52 PRO B O 1
ATOM 1534 N N . THR B 1 53 ? -1.299 26.453 6.426 1 97.69 53 THR B N 1
ATOM 1535 C CA . THR B 1 53 ? -1.724 25.219 7.066 1 97.69 53 THR B CA 1
ATOM 1536 C C . THR B 1 53 ? -1.521 25.297 8.578 1 97.69 53 THR B C 1
ATOM 1538 O O . THR B 1 53 ? -0.522 25.844 9.047 1 97.69 53 THR B O 1
ATOM 1541 N N . THR B 1 54 ? -2.506 24.781 9.312 1 98.44 54 THR B N 1
ATOM 1542 C CA . THR B 1 54 ? -2.441 24.703 10.766 1 98.44 54 THR B CA 1
ATOM 1543 C C . THR B 1 54 ? -2.707 23.266 11.234 1 98.44 54 THR B C 1
ATOM 1545 O O . THR B 1 54 ? -3.641 22.625 10.766 1 98.44 54 THR B O 1
ATOM 1548 N N . ILE B 1 55 ? -1.838 22.781 12.047 1 98.44 55 ILE B N 1
ATOM 1549 C CA . ILE B 1 55 ? -2.088 21.562 12.805 1 98.44 55 ILE B CA 1
ATOM 1550 C C . ILE B 1 55 ? -2.387 21.906 14.266 1 98.44 55 ILE B C 1
ATOM 1552 O O . ILE B 1 55 ? -1.61 22.609 14.906 1 98.44 55 ILE B O 1
ATOM 1556 N N . LYS B 1 56 ? -3.488 21.484 14.711 1 98.06 56 LYS B N 1
ATOM 1557 C CA . LYS B 1 56 ? -3.879 21.703 16.094 1 98.06 56 LYS B CA 1
ATOM 1558 C C . LYS B 1 56 ? -4.129 20.375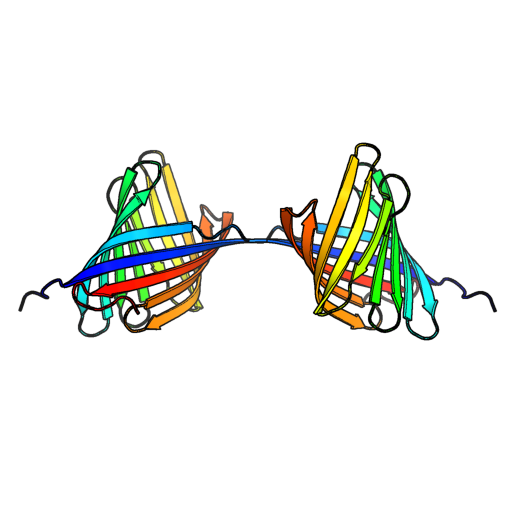 16.828 1 98.06 56 LYS B C 1
ATOM 1560 O O . LYS B 1 56 ? -4.906 19.547 16.344 1 98.06 56 LYS B O 1
ATOM 1565 N N . TYR B 1 57 ? -3.494 20.156 17.906 1 98.19 57 TYR B N 1
ATOM 1566 C CA . TYR B 1 57 ? -3.709 18.953 18.703 1 98.19 57 TYR B CA 1
ATOM 1567 C C . TYR B 1 57 ? -4.23 19.312 20.094 1 98.19 57 TYR B C 1
ATOM 1569 O O . TYR B 1 57 ? -3.666 20.172 20.781 1 98.19 57 TYR B O 1
ATOM 1577 N N . THR B 1 58 ? -5.359 18.672 20.406 1 95.44 58 THR B N 1
ATOM 1578 C CA . THR B 1 58 ? -5.93 18.797 21.75 1 95.44 58 THR B CA 1
ATOM 1579 C C . THR B 1 58 ? -6.48 17.453 22.219 1 95.44 58 THR B C 1
ATOM 1581 O O . THR B 1 58 ? -7.379 16.891 21.594 1 95.44 58 THR B O 1
ATOM 1584 N N . THR B 1 59 ? -6.105 16.969 23.422 1 89.12 59 THR B N 1
ATOM 1585 C CA . THR B 1 59 ? -6.68 15.836 24.141 1 89.12 59 THR B CA 1
ATOM 1586 C C . THR B 1 59 ? -7.035 14.703 23.188 1 89.12 59 THR B C 1
ATOM 1588 O O . THR B 1 59 ? -8.18 14.258 23.141 1 89.12 59 THR B O 1
ATOM 1591 N N . GLY B 1 60 ? -6.203 14.312 22.328 1 93.81 60 GLY B N 1
ATOM 1592 C CA . GLY B 1 60 ? -6.406 13.125 21.516 1 93.81 60 GLY B CA 1
ATOM 1593 C C . GLY B 1 60 ? -7.008 13.43 20.156 1 93.81 60 GLY B C 1
ATOM 1594 O O . GLY B 1 60 ? -7.402 12.523 19.422 1 93.81 60 GLY B O 1
ATOM 1595 N N . ARG B 1 61 ? -7.168 14.609 19.875 1 97.75 61 ARG B N 1
ATOM 1596 C CA . ARG B 1 61 ? -7.723 15.062 18.594 1 97.75 61 ARG B CA 1
ATOM 1597 C C . ARG B 1 61 ? -6.727 15.945 17.859 1 97.75 61 ARG B C 1
ATOM 1599 O O . ARG B 1 61 ? -6.176 16.891 18.422 1 97.75 61 ARG B O 1
ATOM 1606 N N . LEU B 1 62 ? -6.414 15.562 16.609 1 98.69 62 LEU B N 1
ATOM 1607 C CA . LEU B 1 62 ? -5.562 16.375 15.758 1 98.69 62 LEU B CA 1
ATOM 1608 C C . LEU B 1 62 ? -6.363 16.984 14.609 1 98.69 62 LEU B C 1
ATOM 1610 O O . LEU B 1 62 ? -6.98 16.266 13.828 1 98.69 62 LEU B O 1
ATOM 1614 N N . ALA B 1 63 ? -6.391 18.297 14.57 1 98.62 63 ALA B N 1
ATOM 1615 C CA . ALA B 1 63 ? -7.07 19 13.484 1 98.62 63 ALA B CA 1
ATOM 1616 C C . ALA B 1 63 ? -6.074 19.531 12.461 1 98.62 63 ALA B C 1
ATOM 1618 O O . ALA B 1 63 ? -5.043 20.094 12.828 1 98.62 63 ALA B O 1
ATOM 1619 N N . LEU B 1 64 ? -6.344 19.25 11.203 1 98.62 64 LEU B N 1
ATOM 1620 C CA . LEU B 1 64 ? -5.637 19.844 10.078 1 98.62 64 LEU B CA 1
ATOM 1621 C C . LEU B 1 64 ? -6.496 20.906 9.406 1 98.62 64 LEU B C 1
ATOM 1623 O O . LEU B 1 64 ? -7.547 20.594 8.836 1 98.62 64 LEU B O 1
ATOM 1627 N N . ILE B 1 65 ? -5.996 22.141 9.5 1 98.38 65 ILE B N 1
ATOM 1628 C CA . ILE B 1 65 ? -6.762 23.281 9.016 1 98.38 65 ILE B CA 1
ATOM 1629 C C . ILE B 1 65 ? -6.004 23.969 7.883 1 98.38 65 ILE B C 1
ATOM 1631 O O . ILE B 1 65 ? -4.844 24.344 8.047 1 98.38 65 ILE B O 1
ATOM 1635 N N . CYS B 1 66 ? -6.617 24.031 6.754 1 96.75 66 CYS B N 1
ATOM 1636 C CA . CYS B 1 66 ? -6.062 24.734 5.598 1 96.75 66 CYS B CA 1
ATOM 1637 C C . CYS B 1 66 ? -6.926 25.938 5.223 1 96.75 66 CYS B C 1
ATOM 1639 O O . CYS B 1 66 ? -8.156 25.859 5.266 1 96.75 66 CYS B O 1
ATOM 1641 N N . LYS B 1 67 ? -6.184 26.984 4.848 1 95.19 67 LYS B N 1
ATOM 1642 C CA . LYS B 1 67 ? -6.863 28.219 4.465 1 95.19 67 LYS B CA 1
ATOM 1643 C C . LYS B 1 67 ? -6.371 28.719 3.109 1 95.19 67 LYS B C 1
ATOM 1645 O O . LYS B 1 67 ? -5.309 28.312 2.639 1 95.19 67 LYS B O 1
ATOM 1650 N N . GLY B 1 68 ? -7.051 29.672 2.496 1 93.06 68 GLY B N 1
ATOM 1651 C CA . GLY B 1 68 ? -6.684 30.203 1.194 1 93.06 68 GLY B CA 1
ATOM 1652 C C . GLY B 1 68 ? -7.238 29.391 0.04 1 93.06 68 GLY B C 1
ATOM 1653 O O . GLY B 1 68 ? -8.445 29.188 -0.056 1 93.06 68 GLY B O 1
ATOM 1654 N N . PRO B 1 69 ? -6.309 28.969 -0.854 1 93.38 69 PRO B N 1
ATOM 1655 C CA . PRO B 1 69 ? -6.789 28.234 -2.033 1 93.38 69 PRO B CA 1
ATOM 1656 C C . PRO B 1 69 ? -7.496 26.938 -1.675 1 93.38 69 PRO B C 1
ATOM 1658 O O . PRO B 1 69 ? -8.312 26.438 -2.451 1 93.38 69 PRO B O 1
ATOM 1661 N N . ILE B 1 70 ? -7.098 26.375 -0.65 1 94.69 70 ILE B N 1
ATOM 1662 C CA . ILE B 1 70 ? -7.758 25.188 -0.109 1 94.69 70 ILE B CA 1
ATOM 1663 C C . ILE B 1 70 ? -8.367 25.516 1.255 1 94.69 70 ILE B C 1
ATOM 1665 O O . ILE B 1 70 ? -7.699 26.094 2.115 1 94.69 70 ILE B O 1
ATOM 1669 N N . GLU B 1 71 ? -9.602 25.188 1.373 1 96.81 71 GLU B N 1
ATOM 1670 C CA . GLU B 1 71 ? -10.266 25.344 2.664 1 96.81 71 GLU B CA 1
ATOM 1671 C C . GLU B 1 71 ? -10.656 24 3.248 1 96.81 71 GLU B C 1
ATOM 1673 O O . GLU B 1 71 ? -11.398 23.234 2.623 1 96.81 71 GLU B O 1
ATOM 1678 N N . MET B 1 72 ? -10.148 23.781 4.371 1 97.44 72 MET B N 1
ATOM 1679 C CA . MET B 1 72 ? -10.422 22.5 5.035 1 97.44 72 MET B CA 1
ATOM 1680 C C . MET B 1 72 ? -10.172 22.609 6.539 1 97.44 72 MET B C 1
ATOM 1682 O O . MET B 1 72 ? -9.25 23.312 6.969 1 97.44 72 MET B O 1
ATOM 1686 N N . ASN B 1 73 ? -11.031 22 7.281 1 98.5 73 ASN B N 1
ATOM 1687 C CA . ASN B 1 73 ? -10.883 21.766 8.719 1 98.5 73 ASN B CA 1
ATOM 1688 C C . ASN B 1 73 ? -11.25 20.344 9.102 1 98.5 73 ASN B C 1
ATOM 1690 O O . ASN B 1 73 ? -12.414 20.031 9.336 1 98.5 73 ASN B O 1
ATOM 1694 N N . HIS B 1 74 ? -10.242 19.484 9.164 1 98.56 74 HIS B N 1
ATOM 1695 C CA . HIS B 1 74 ? -10.516 18.078 9.375 1 98.56 74 HIS B CA 1
ATOM 1696 C C . HIS B 1 74 ? -9.852 17.578 10.664 1 98.56 74 HIS B C 1
ATOM 1698 O O . HIS B 1 74 ? -8.703 17.922 10.945 1 98.56 74 HIS B O 1
ATOM 1704 N N . SER B 1 75 ? -10.531 16.734 11.297 1 98.44 75 SER B N 1
ATOM 1705 C CA . SER B 1 75 ? -10.016 16.188 12.547 1 98.44 75 SER B CA 1
ATOM 1706 C C . SER B 1 75 ? -9.656 14.703 12.398 1 98.44 75 SER B C 1
ATOM 1708 O O . SER B 1 75 ? -10.367 13.953 11.719 1 98.44 75 SER B O 1
ATOM 1710 N N . PHE B 1 76 ? -8.68 14.336 13.031 1 98.56 76 PHE B N 1
ATOM 1711 C CA . PHE B 1 76 ? -8.234 12.945 13.125 1 98.56 76 PHE B CA 1
ATOM 1712 C C . PHE B 1 76 ? -8.305 12.461 14.57 1 98.56 76 PHE B C 1
ATOM 1714 O O . PHE B 1 76 ? -7.695 13.055 15.461 1 98.56 76 PHE B O 1
ATOM 1721 N N . ILE B 1 77 ? -9.062 11.492 14.781 1 98.31 77 ILE B N 1
ATOM 1722 C CA . ILE B 1 77 ? -9.188 10.836 16.078 1 98.31 77 ILE B CA 1
ATOM 1723 C C . ILE B 1 77 ? -8.953 9.336 15.922 1 98.31 77 ILE B C 1
ATOM 1725 O O . ILE B 1 77 ? -9.617 8.672 15.117 1 98.31 77 ILE B O 1
ATOM 1729 N N . GLU B 1 78 ? -7.98 8.82 16.703 1 98.06 78 GLU B N 1
ATOM 1730 C CA . GLU B 1 78 ? -7.613 7.41 16.562 1 98.06 78 GLU B CA 1
ATOM 1731 C C . GLU B 1 78 ? -8.82 6.5 16.766 1 98.06 78 GLU B C 1
ATOM 1733 O O . GLU B 1 78 ? -9.547 6.633 17.75 1 98.06 78 GLU B O 1
ATOM 1738 N N . GLY B 1 79 ? -9 5.652 15.828 1 96.94 79 GLY B N 1
ATOM 1739 C CA . GLY B 1 79 ? -10.055 4.656 15.906 1 96.94 79 GLY B CA 1
ATOM 1740 C C . GLY B 1 79 ? -11.422 5.203 15.531 1 96.94 79 GLY B C 1
ATOM 1741 O O . GLY B 1 79 ? -12.43 4.504 15.648 1 96.94 79 GLY B O 1
ATOM 1742 N N . ARG B 1 80 ? -11.516 6.426 15.016 1 97.56 80 ARG B N 1
ATOM 1743 C CA . ARG B 1 80 ? -12.805 7.047 14.75 1 97.56 80 ARG B CA 1
ATOM 1744 C C . ARG B 1 80 ? -12.914 7.492 13.297 1 97.56 80 ARG B C 1
ATOM 1746 O O . ARG B 1 80 ? -11.906 7.812 12.664 1 97.56 80 ARG B O 1
ATOM 1753 N N . LEU B 1 81 ? -14.117 7.453 12.891 1 98.19 81 LEU B N 1
ATOM 1754 C CA . LEU B 1 81 ? -14.461 8.047 11.609 1 98.19 81 LEU B CA 1
ATOM 1755 C C . LEU B 1 81 ? -14.82 9.523 11.773 1 98.19 81 LEU B C 1
ATOM 1757 O O . LEU B 1 81 ? -15.641 9.875 12.617 1 98.19 81 LEU B O 1
ATOM 1761 N N . THR B 1 82 ? -14.141 10.352 11.062 1 98.5 82 THR B N 1
ATOM 1762 C CA . THR B 1 82 ? -14.461 11.773 11.055 1 98.5 82 THR B CA 1
ATOM 1763 C C . THR B 1 82 ? -14.711 12.273 9.633 1 98.5 82 THR B C 1
ATOM 1765 O O . THR B 1 82 ? -14.234 11.664 8.672 1 98.5 82 THR B O 1
ATOM 1768 N N . GLN B 1 83 ? -15.531 13.344 9.555 1 98.31 83 GLN B N 1
ATOM 1769 C CA . GLN B 1 83 ? -15.883 13.875 8.242 1 98.31 83 GLN B CA 1
ATOM 1770 C C . GLN B 1 83 ? -15.805 15.398 8.234 1 98.31 83 GLN B C 1
ATOM 1772 O O . GLN B 1 83 ? -16 16.047 9.266 1 98.31 83 GLN B O 1
ATOM 1777 N N . SER B 1 84 ? -15.461 15.93 7.086 1 98 84 SER B N 1
ATOM 1778 C CA . SER B 1 84 ? -15.406 17.375 6.859 1 98 84 SER B CA 1
ATOM 1779 C C . SER B 1 84 ? -15.602 17.703 5.387 1 98 84 SER B C 1
ATOM 1781 O O . SER B 1 84 ? -15.875 16.812 4.574 1 98 84 SER B O 1
ATOM 1783 N N . LEU B 1 85 ? -15.617 18.984 5.18 1 97.88 85 LEU B N 1
ATOM 1784 C CA . LEU B 1 85 ? -15.688 19.469 3.805 1 97.88 85 LEU B CA 1
ATOM 1785 C C . LEU B 1 85 ? -14.32 19.953 3.326 1 97.88 85 LEU B C 1
ATOM 1787 O O . LEU B 1 85 ? -13.602 20.625 4.07 1 97.88 85 LEU B O 1
ATOM 1791 N N . TYR B 1 86 ? -14.031 19.5 2.123 1 97.69 86 TYR B N 1
ATOM 1792 C CA . TYR B 1 86 ? -12.883 19.984 1.378 1 97.69 86 TYR B CA 1
ATOM 1793 C C . TYR B 1 86 ? -13.312 20.906 0.237 1 97.69 86 TYR B C 1
ATOM 1795 O O . TYR B 1 86 ? -14.094 20.5 -0.629 1 97.69 86 TYR B O 1
ATOM 1803 N N . LYS B 1 87 ? -12.688 22.109 0.23 1 96.88 87 LYS B N 1
ATOM 1804 C CA . LYS B 1 87 ? -13.133 23.062 -0.78 1 96.88 87 LYS B CA 1
ATOM 1805 C C . LYS B 1 87 ? -11.945 23.734 -1.463 1 96.88 87 LYS B C 1
ATOM 1807 O O . LYS B 1 87 ? -10.969 24.109 -0.803 1 96.88 87 LYS B O 1
ATOM 1812 N N . ASN B 1 88 ? -11.969 23.844 -2.77 1 94.56 88 ASN B N 1
ATOM 1813 C CA . ASN B 1 88 ? -11.07 24.688 -3.547 1 94.56 88 ASN B CA 1
ATOM 1814 C C . ASN B 1 88 ? -11.828 25.516 -4.578 1 94.56 88 ASN B C 1
ATOM 1816 O O . ASN B 1 88 ? -13.062 25.453 -4.645 1 94.56 88 ASN B O 1
ATOM 1820 N N . PRO B 1 89 ? -11.133 26.453 -5.309 1 92.81 89 PRO B N 1
ATOM 1821 C CA . PRO B 1 89 ? -11.859 27.344 -6.207 1 92.81 89 PRO B CA 1
ATOM 1822 C C . PRO B 1 89 ? -12.68 26.594 -7.254 1 92.81 89 PRO B C 1
ATOM 1824 O O . PRO B 1 89 ? -13.586 27.172 -7.871 1 92.81 89 PRO B O 1
ATOM 1827 N N . TYR B 1 90 ? -12.484 25.344 -7.387 1 94.25 90 TYR B N 1
ATOM 1828 C CA . TYR B 1 90 ? -13.078 24.578 -8.484 1 94.25 90 TYR B CA 1
ATOM 1829 C C . TYR B 1 90 ? -14.242 23.734 -7.988 1 94.25 90 TYR B C 1
ATOM 1831 O O . TYR B 1 90 ? -15.203 23.5 -8.727 1 94.25 90 TYR B O 1
ATOM 1839 N N . MET B 1 91 ? -14.109 23.297 -6.836 1 94.69 91 MET B N 1
ATOM 1840 C CA . MET B 1 91 ? -15.117 22.344 -6.379 1 94.69 91 MET B CA 1
ATOM 1841 C C . MET B 1 91 ? -15.039 22.141 -4.867 1 94.69 91 MET B C 1
ATOM 1843 O O . MET B 1 91 ? -14.062 22.562 -4.238 1 94.69 91 MET B O 1
ATOM 1847 N N . SER B 1 92 ? -16.094 21.547 -4.309 1 97 92 SER B N 1
ATOM 1848 C CA . SER B 1 92 ? -16.109 21.062 -2.93 1 97 92 SER B CA 1
ATOM 1849 C C . SER B 1 92 ? -16.375 19.578 -2.873 1 97 92 SER B C 1
ATOM 1851 O O . SER B 1 92 ? -17.047 19.016 -3.746 1 97 92 SER B O 1
ATOM 1853 N N . MET B 1 93 ? -15.781 18.922 -1.939 1 97.25 93 MET B N 1
ATOM 1854 C CA . MET B 1 93 ? -15.953 17.484 -1.753 1 97.25 93 MET B CA 1
ATOM 1855 C C . MET B 1 93 ? -16.109 17.141 -0.276 1 97.25 93 MET B C 1
ATOM 1857 O O . MET B 1 93 ? -15.633 17.875 0.592 1 97.25 93 MET B O 1
ATOM 1861 N N . THR B 1 94 ? -16.766 16.031 -0.049 1 98.12 94 THR B N 1
ATOM 1862 C CA . THR B 1 94 ? -16.781 15.484 1.302 1 98.12 94 THR B CA 1
ATOM 1863 C C . THR B 1 94 ? -15.531 14.648 1.562 1 98.12 94 THR B C 1
ATOM 1865 O O . THR B 1 94 ? -15.164 13.812 0.742 1 98.12 94 THR B O 1
ATOM 1868 N N . MET B 1 95 ? -14.938 14.938 2.584 1 97.62 95 MET B N 1
ATOM 1869 C CA . MET B 1 95 ? -13.773 14.18 3.033 1 97.62 95 MET B CA 1
ATOM 1870 C C . MET B 1 95 ? -14.102 13.344 4.262 1 97.62 95 MET B C 1
ATOM 1872 O O . MET B 1 95 ? -14.719 13.836 5.211 1 97.62 95 MET B O 1
ATOM 1876 N N . ALA B 1 96 ? -13.75 12.055 4.188 1 98.19 96 ALA B N 1
ATOM 1877 C CA . ALA B 1 96 ? -13.922 11.156 5.324 1 98.19 96 ALA B CA 1
ATOM 1878 C C . ALA B 1 96 ? -12.648 10.375 5.609 1 98.19 96 ALA B C 1
ATOM 1880 O O . ALA B 1 96 ? -11.969 9.922 4.684 1 98.19 96 ALA B O 1
ATOM 1881 N N . THR B 1 97 ? -12.305 10.297 6.938 1 98.12 97 THR B N 1
ATOM 1882 C CA . THR B 1 97 ? -11.102 9.555 7.289 1 98.12 97 THR B CA 1
ATOM 1883 C C . THR B 1 97 ? -11.367 8.625 8.469 1 98.12 97 THR B C 1
ATOM 1885 O O . THR B 1 97 ? -12.094 8.977 9.398 1 98.12 97 THR B O 1
ATOM 1888 N N . THR B 1 98 ? -10.938 7.438 8.375 1 97.69 98 THR B N 1
ATOM 1889 C CA . THR B 1 98 ? -10.742 6.574 9.531 1 97.69 98 THR B CA 1
ATOM 1890 C C . THR B 1 98 ? -9.281 6.578 9.969 1 97.69 98 THR B C 1
ATOM 1892 O O . THR B 1 98 ? -8.406 6.145 9.219 1 97.69 98 THR B O 1
ATOM 1895 N N . THR B 1 99 ? -9.062 7.082 11.188 1 97.81 99 THR B N 1
ATOM 1896 C CA . THR B 1 99 ? -7.695 7.184 11.695 1 97.81 99 THR B CA 1
ATOM 1897 C C . THR B 1 99 ? -7.293 5.902 12.422 1 97.81 99 THR B C 1
ATOM 1899 O O . THR B 1 99 ? -7.895 5.539 13.43 1 97.81 99 THR B O 1
ATOM 1902 N N . GLU B 1 100 ? -6.297 5.281 11.875 1 96.56 100 GLU B N 1
ATOM 1903 C CA . GLU B 1 100 ? -5.828 4.023 12.453 1 96.56 100 GLU B CA 1
ATOM 1904 C C . GLU B 1 100 ? -4.852 4.273 13.602 1 96.56 100 GLU B C 1
ATOM 1906 O O . GLU B 1 100 ? -4.852 3.539 14.594 1 96.56 100 GLU B O 1
ATOM 1911 N N . ARG B 1 101 ? -4.004 5.191 13.375 1 96.75 101 ARG B N 1
ATOM 1912 C CA . ARG B 1 101 ? -2.979 5.512 14.359 1 96.75 101 ARG B CA 1
ATOM 1913 C C . ARG B 1 101 ? -2.785 7.02 14.477 1 96.75 101 ARG B C 1
ATOM 1915 O O . ARG B 1 101 ? -2.766 7.727 13.469 1 96.75 101 ARG B O 1
ATOM 1922 N N . LEU B 1 102 ? -2.652 7.48 15.664 1 98.31 102 LEU B N 1
ATOM 1923 C CA . LEU B 1 102 ? -2.299 8.859 15.969 1 98.31 102 LEU B CA 1
ATOM 1924 C C . LEU B 1 102 ? -1.302 8.922 17.125 1 98.31 102 LEU B C 1
ATOM 1926 O O . LEU B 1 102 ? -1.651 8.625 18.266 1 98.31 102 LEU B O 1
ATOM 1930 N N . ASP B 1 103 ? -0.117 9.25 16.812 1 97.19 103 ASP B N 1
ATOM 1931 C CA . ASP B 1 103 ? 0.959 9.383 17.781 1 97.19 103 ASP B CA 1
ATOM 1932 C C . ASP B 1 103 ? 1.448 10.828 17.875 1 97.19 103 ASP B C 1
ATOM 1934 O O . ASP B 1 103 ? 1.813 11.43 16.859 1 97.19 103 ASP B O 1
ATOM 1938 N N . VAL B 1 104 ? 1.385 11.328 19.047 1 96.44 104 VAL B N 1
ATOM 1939 C CA . VAL B 1 104 ? 1.871 12.688 19.25 1 96.44 104 VAL B CA 1
ATOM 1940 C C . VAL B 1 104 ? 2.918 12.703 20.359 1 96.44 104 VAL B C 1
ATOM 1942 O O . VAL B 1 104 ? 2.678 12.18 21.453 1 96.44 104 VAL B O 1
ATOM 1945 N N . ALA B 1 105 ? 4.059 13.094 20.047 1 92 105 ALA B N 1
ATOM 1946 C CA . ALA B 1 105 ? 5.168 13.281 20.984 1 92 105 ALA B CA 1
ATOM 1947 C C . ALA B 1 105 ? 5.805 14.656 20.812 1 92 105 ALA B C 1
ATOM 1949 O O . ALA B 1 105 ? 5.383 15.438 19.953 1 92 105 ALA B O 1
ATOM 1950 N N . ASP B 1 106 ? 6.723 14.961 21.719 1 89.5 106 ASP B N 1
ATOM 1951 C CA . ASP B 1 106 ? 7.418 16.234 21.578 1 89.5 106 ASP B CA 1
ATOM 1952 C C . ASP B 1 106 ? 8.148 16.328 20.234 1 89.5 106 ASP B C 1
ATOM 1954 O O . ASP B 1 106 ? 8.953 15.445 19.906 1 89.5 106 ASP B O 1
ATOM 1958 N N . GLY B 1 107 ? 7.832 17.281 19.547 1 94.5 107 GLY B N 1
ATOM 1959 C CA . GLY B 1 107 ? 8.523 17.562 18.297 1 94.5 107 GLY B CA 1
ATOM 1960 C C . GLY B 1 107 ? 8.047 16.703 17.141 1 94.5 107 GLY B C 1
ATOM 1961 O O . GLY B 1 107 ? 8.672 16.672 16.078 1 94.5 107 GLY B O 1
ATOM 1962 N N . ARG B 1 108 ? 6.996 15.922 17.406 1 96.81 108 ARG B N 1
ATOM 1963 C CA . ARG B 1 108 ? 6.594 15.023 16.328 1 96.81 108 ARG B CA 1
ATOM 1964 C C . ARG B 1 108 ? 5.125 14.633 16.469 1 96.81 108 ARG B C 1
ATOM 1966 O O . ARG B 1 108 ? 4.641 14.391 17.578 1 96.81 108 ARG B O 1
ATOM 1973 N N . CYS B 1 109 ? 4.438 14.562 15.391 1 97.69 109 CYS B N 1
ATOM 1974 C CA . CYS B 1 109 ? 3.145 13.891 15.32 1 97.69 109 CYS B CA 1
ATOM 1975 C C . CYS B 1 109 ? 3.049 13.016 14.07 1 97.69 109 CYS B C 1
ATOM 1977 O O . CYS B 1 109 ? 3.518 13.406 13 1 97.69 109 CYS B O 1
ATOM 1979 N N . ARG B 1 110 ? 2.547 11.859 14.258 1 97.44 110 ARG B N 1
ATOM 1980 C CA . ARG B 1 110 ? 2.336 10.898 13.18 1 97.44 110 ARG B CA 1
ATOM 1981 C C . ARG B 1 110 ? 0.908 10.367 13.188 1 97.44 110 ARG B C 1
ATOM 1983 O O . ARG B 1 110 ? 0.396 9.977 14.242 1 97.44 110 ARG B O 1
ATOM 1990 N N . PHE B 1 111 ? 0.278 10.422 11.992 1 97.94 111 PHE B N 1
ATOM 1991 C CA . PHE B 1 111 ? -1.077 9.891 11.906 1 97.94 111 PHE B CA 1
ATOM 1992 C C . PHE B 1 111 ? -1.263 9.094 10.617 1 97.94 111 PHE B C 1
ATOM 1994 O O . PHE B 1 111 ? -0.841 9.531 9.547 1 97.94 111 PHE B O 1
ATOM 2001 N N . VAL B 1 112 ? -1.772 7.934 10.758 1 95.88 112 VAL B N 1
ATOM 2002 C CA . VAL B 1 112 ? -2.053 6.988 9.688 1 95.88 112 VAL B CA 1
ATOM 2003 C C . VAL B 1 112 ? -3.562 6.836 9.508 1 95.88 112 VAL B C 1
ATOM 2005 O O . VAL B 1 112 ? -4.285 6.613 10.484 1 95.88 112 VAL B O 1
ATOM 2008 N N . TYR B 1 113 ? -3.984 6.996 8.258 1 96.25 113 TYR B N 1
ATOM 2009 C CA . TYR B 1 113 ? -5.43 6.988 8.062 1 96.25 113 TYR B CA 1
ATOM 2010 C C . TYR B 1 113 ? -5.793 6.496 6.664 1 96.25 113 TYR B C 1
ATOM 2012 O O . TYR B 1 113 ? -4.969 6.559 5.746 1 96.25 113 TYR B O 1
ATOM 2020 N N . GLU B 1 114 ? -7.031 6.02 6.574 1 95.31 114 GLU B N 1
ATOM 2021 C CA . GLU B 1 114 ? -7.684 5.797 5.289 1 95.31 114 GLU B CA 1
ATOM 2022 C C . GLU B 1 114 ? -8.492 7.02 4.863 1 95.31 114 GLU B C 1
ATOM 2024 O O . GLU B 1 114 ? -9.273 7.559 5.648 1 95.31 114 GLU B O 1
ATOM 2029 N N . LEU B 1 115 ? -8.336 7.43 3.645 1 96.38 115 LEU B N 1
ATOM 2030 C CA . LEU B 1 115 ? -9.016 8.617 3.139 1 96.38 115 LEU B CA 1
ATOM 2031 C C . LEU B 1 115 ? -10.055 8.242 2.088 1 96.38 115 LEU B C 1
ATOM 2033 O O . LEU B 1 115 ? -9.789 7.414 1.211 1 96.38 115 LEU B O 1
ATOM 2037 N N . SER B 1 116 ? -11.211 8.836 2.197 1 96 116 SER B N 1
ATOM 2038 C CA . SER B 1 116 ? -12.227 8.781 1.153 1 96 116 SER B CA 1
ATOM 2039 C C . SER B 1 116 ? -12.688 10.18 0.758 1 96 116 SER B C 1
ATOM 2041 O O . SER B 1 116 ? -12.867 11.047 1.617 1 96 116 SER B O 1
ATOM 2043 N N . MET B 1 117 ? -12.797 10.375 -0.479 1 95.31 117 MET B N 1
ATOM 2044 C CA . MET B 1 117 ? -13.352 11.602 -1.049 1 95.31 117 MET B CA 1
ATOM 2045 C C . MET B 1 117 ? -14.656 11.32 -1.782 1 95.31 117 MET B C 1
ATOM 2047 O O . MET B 1 117 ? -14.703 10.492 -2.691 1 95.31 117 MET B O 1
ATOM 2051 N N . ASN B 1 118 ? -15.719 12.086 -1.419 1 95.44 118 ASN B N 1
ATOM 2052 C CA . ASN B 1 118 ? -17.047 11.82 -1.975 1 95.44 118 ASN B CA 1
ATOM 2053 C C . ASN B 1 118 ? -17.375 10.336 -1.942 1 95.44 118 ASN B C 1
ATOM 2055 O O . ASN B 1 118 ? -17.812 9.773 -2.945 1 95.44 118 ASN B O 1
ATOM 2059 N N . GLU B 1 119 ? -16.969 9.711 -0.942 1 90.94 119 GLU B N 1
ATOM 2060 C CA . GLU B 1 119 ? -17.312 8.328 -0.63 1 90.94 119 GLU B CA 1
ATOM 2061 C C . GLU B 1 119 ? -16.406 7.352 -1.376 1 90.94 119 GLU B C 1
ATOM 2063 O O . GLU B 1 119 ? -16.469 6.141 -1.149 1 90.94 119 GLU B O 1
ATOM 2068 N N . ASP B 1 120 ? -15.602 7.902 -2.238 1 91 120 ASP B N 1
ATOM 2069 C CA . ASP B 1 120 ? -14.656 7.031 -2.928 1 91 120 ASP B CA 1
ATOM 2070 C C . ASP B 1 120 ? -13.336 6.945 -2.166 1 91 120 ASP B C 1
ATOM 2072 O O . ASP B 1 120 ? -12.789 7.965 -1.744 1 91 120 ASP B O 1
ATOM 2076 N N . VAL B 1 121 ? -12.883 5.738 -2.074 1 87.38 121 VAL B N 1
ATOM 2077 C CA . VAL B 1 121 ? -11.617 5.539 -1.373 1 87.38 121 VAL B CA 1
ATOM 2078 C C . VAL B 1 121 ? -10.484 6.172 -2.172 1 87.38 121 VAL B C 1
ATOM 2080 O O . VAL B 1 121 ? -10.289 5.855 -3.35 1 87.38 121 VAL B O 1
ATOM 2083 N N . ALA B 1 122 ? -9.828 7.023 -1.539 1 89.19 122 ALA B N 1
ATOM 2084 C CA . ALA B 1 122 ? -8.695 7.691 -2.176 1 89.19 122 ALA B CA 1
ATOM 2085 C C . ALA B 1 122 ? -7.391 6.953 -1.888 1 89.19 122 ALA B C 1
ATOM 2087 O O . ALA B 1 122 ? -6.473 6.949 -2.715 1 89.19 122 ALA B O 1
ATOM 2088 N N . GLY B 1 123 ? -7.273 6.379 -0.663 1 89.94 123 GLY B N 1
ATOM 2089 C CA . GLY B 1 123 ? -6.07 5.645 -0.309 1 89.94 123 GLY B CA 1
ATOM 2090 C C . GLY B 1 123 ? -5.785 5.641 1.182 1 89.94 123 GLY B C 1
ATOM 2091 O O . GLY B 1 123 ? -6.602 6.121 1.974 1 89.94 123 GLY B O 1
ATOM 2092 N N . ASN B 1 124 ? -4.586 4.953 1.48 1 91.81 124 ASN B N 1
ATOM 2093 C CA . ASN B 1 124 ? -4.047 4.984 2.834 1 91.81 124 ASN B CA 1
ATOM 2094 C C . ASN B 1 124 ? -2.883 5.969 2.951 1 91.81 124 ASN B C 1
ATOM 2096 O O . ASN B 1 124 ? -1.976 5.965 2.119 1 91.81 124 ASN B O 1
ATOM 2100 N N . TYR B 1 125 ? -3.018 6.742 3.973 1 94.38 125 TYR B N 1
ATOM 2101 C CA . TYR B 1 125 ? -2.021 7.793 4.148 1 94.38 125 TYR B CA 1
ATOM 2102 C C . TYR B 1 125 ? -1.279 7.625 5.469 1 94.38 125 TYR B C 1
ATOM 2104 O O . TYR B 1 125 ? -1.89 7.32 6.496 1 94.38 125 TYR B O 1
ATOM 2112 N N . ASP B 1 126 ? -0.018 7.801 5.418 1 95.56 126 ASP B N 1
ATOM 2113 C CA . ASP B 1 126 ? 0.869 7.902 6.574 1 95.56 126 ASP B CA 1
ATOM 2114 C C . ASP B 1 126 ? 1.597 9.242 6.594 1 95.56 126 ASP B C 1
ATOM 2116 O O . ASP B 1 126 ? 2.535 9.461 5.824 1 95.56 126 ASP B O 1
ATOM 2120 N N . VAL B 1 127 ? 1.179 10.094 7.48 1 97.19 127 VAL B N 1
ATOM 2121 C CA . VAL B 1 127 ? 1.749 11.43 7.559 1 97.19 127 VAL B CA 1
ATOM 2122 C C . VAL B 1 127 ? 2.611 11.555 8.812 1 97.19 127 VAL B C 1
ATOM 2124 O O . VAL B 1 127 ? 2.146 11.289 9.922 1 97.19 127 VAL B O 1
ATOM 2127 N N . ASP B 1 128 ? 3.797 11.961 8.656 1 97.5 128 ASP B N 1
ATOM 2128 C CA . ASP B 1 128 ? 4.762 12.188 9.727 1 97.5 128 ASP B CA 1
ATOM 2129 C C . ASP B 1 128 ? 5.246 13.641 9.727 1 97.5 128 ASP B C 1
ATOM 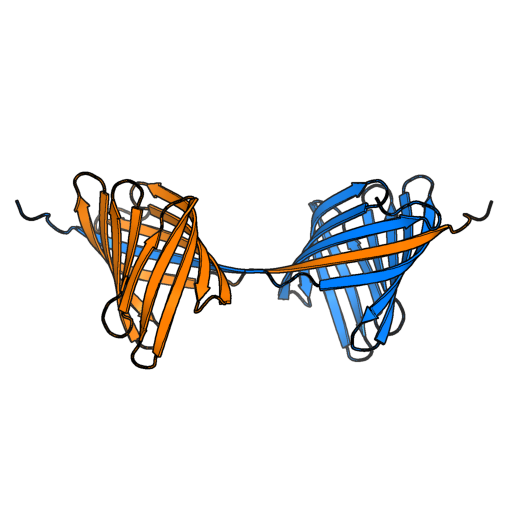2131 O O . ASP B 1 128 ? 5.945 14.062 8.812 1 97.5 128 ASP B O 1
ATOM 2135 N N . VAL B 1 129 ? 4.891 14.367 10.727 1 97.88 129 VAL B N 1
ATOM 2136 C CA . VAL B 1 129 ? 5.293 15.766 10.852 1 97.88 129 VAL B CA 1
ATOM 2137 C C . VAL B 1 129 ? 6.273 15.922 12.016 1 97.88 129 VAL B C 1
ATOM 2139 O O . VAL B 1 129 ? 5.969 15.539 13.141 1 97.88 129 VAL B O 1
ATOM 2142 N N . THR B 1 130 ? 7.383 16.469 11.758 1 97.75 130 THR B N 1
ATOM 2143 C CA . THR B 1 130 ? 8.367 16.781 12.781 1 97.75 130 THR B CA 1
ATOM 2144 C C . THR B 1 130 ? 8.688 18.281 12.773 1 97.75 130 THR B C 1
ATOM 2146 O O . THR B 1 130 ? 8.586 18.938 11.734 1 97.75 130 THR B O 1
ATOM 2149 N N . TRP B 1 131 ? 8.977 18.812 13.977 1 97.5 131 TRP B N 1
ATOM 2150 C CA . TRP B 1 131 ? 9.398 20.203 14.031 1 97.5 131 TRP B CA 1
ATOM 2151 C C . TRP B 1 131 ? 10.547 20.391 15.023 1 97.5 131 TRP B C 1
ATOM 2153 O O . TRP B 1 131 ? 10.617 19.688 16.031 1 97.5 131 TRP B O 1
ATOM 2163 N N . THR B 1 132 ? 11.422 21.266 14.648 1 95.56 132 THR B N 1
ATOM 2164 C CA . THR B 1 132 ? 12.562 21.625 15.484 1 95.56 132 THR B CA 1
ATOM 2165 C C . THR B 1 132 ? 12.594 23.125 15.734 1 95.56 132 THR B C 1
ATOM 2167 O O . THR B 1 132 ? 12.297 23.922 14.836 1 95.56 132 THR B O 1
ATOM 2170 N N . PHE B 1 133 ? 12.836 23.531 17.047 1 93.31 133 PHE B N 1
ATOM 2171 C CA . PHE B 1 133 ? 12.859 24.938 17.422 1 93.31 133 PHE B CA 1
ATOM 2172 C C . PHE B 1 133 ? 14.156 25.594 16.969 1 93.31 133 PHE B C 1
ATOM 2174 O O . PHE B 1 133 ? 15.211 24.953 16.938 1 93.31 133 PHE B O 1
ATOM 2181 N N . GLU B 1 134 ? 13.961 26.797 16.344 1 80.88 134 GLU B N 1
ATOM 2182 C CA . GLU B 1 134 ? 15.125 27.578 15.93 1 80.88 134 GLU B CA 1
ATOM 2183 C C . GLU B 1 134 ? 16.047 27.875 17.109 1 80.88 134 GLU B C 1
ATOM 2185 O O . GLU B 1 134 ? 15.57 28.219 18.203 1 80.88 134 GLU B O 1
ATOM 2190 N N . GLY B 1 135 ? 17.391 27.609 16.953 1 70.69 135 GLY B N 1
ATOM 2191 C CA . GLY B 1 135 ? 18.453 27.594 17.953 1 70.69 135 GLY B CA 1
ATOM 2192 C C . GLY B 1 135 ? 18.781 26.203 18.453 1 70.69 135 GLY B C 1
ATOM 2193 O O . GLY B 1 135 ? 19.781 26 19.141 1 70.69 135 GLY B O 1
ATOM 2194 N N . GLY B 1 136 ? 17.844 25.188 18.297 1 53.44 136 GLY B N 1
ATOM 2195 C CA . GLY B 1 136 ? 18.094 23.797 18.641 1 53.44 136 GLY B CA 1
ATOM 2196 C C . GLY B 1 136 ? 18.641 22.969 17.5 1 53.44 136 GLY B C 1
ATOM 2197 O O . GLY B 1 136 ? 18.484 23.344 16.328 1 53.44 136 GLY B O 1
ATOM 2198 N N . GLU B 1 137 ? 19.844 22.266 17.656 1 44.5 137 GLU B N 1
ATOM 2199 C CA . GLU B 1 137 ? 20.531 21.469 16.641 1 44.5 137 GLU B CA 1
ATOM 2200 C C . GLU B 1 137 ? 19.609 20.406 16.047 1 44.5 137 GLU B C 1
ATOM 2202 O O . GLU B 1 137 ? 18.828 19.781 16.766 1 44.5 137 GLU B O 1
ATOM 2207 N N . PHE B 1 138 ? 19.109 20.422 14.883 1 41.84 138 PHE B N 1
ATOM 2208 C CA . PHE B 1 138 ? 18.484 19.25 14.281 1 41.84 138 PHE B CA 1
ATOM 2209 C C . PHE B 1 138 ? 19.219 17.984 14.672 1 41.84 138 PHE B C 1
ATOM 2211 O O . PHE B 1 138 ? 20.438 17.891 14.508 1 41.84 138 PHE B O 1
ATOM 2218 N N . ALA B 1 139 ? 18.766 17.281 15.648 1 34.47 139 ALA B N 1
ATOM 2219 C CA . ALA B 1 139 ? 19.5 16.016 15.781 1 34.47 139 ALA B CA 1
ATOM 2220 C C . ALA B 1 139 ? 19.5 15.25 14.469 1 34.47 139 ALA B C 1
ATOM 2222 O O . ALA B 1 139 ? 18.531 15.328 13.695 1 34.47 139 ALA B O 1
#

Organism: NCBI:txid1345023

Sequence (278 aa):
MAIEPKRVRVRQKTTISEIAEPIELQAEGLYYELKTGFILTFDQEREDGVVPTTIKYTTGRLALICKGPIEMNHSFIEGRLTQSLYKNPYMSMTMATTTERLDVADGRCRFVYELSMNEDVAGNYDVDVTWTFEGGEFAMAIEPKRVRVRQKTTISEIAEPIELQAEGLYYELKTGFILTFDQEREDGVVPTTIKYTTGRLALICKGPIEMNHSFIEGRLTQSLYKNPYMSMTMATTTERLDVADGRCRFVYELSMNEDVAGNYDVDVTWTFEGGEFA

InterPro domains:
  IPR012674 Calycin [G3DSA:2.40.128.20] (2-134)
  IPR012674 Calycin [SSF50814] (8-131)
  IPR015231 Protein of unknown function DUF1934 [PF09148] (10-128)

Foldseek 3Di:
DPPDDDDDDDDDDDDDDDDDDDDDDDFDWDWADDPAWIKIWTWTDDPVGTWTWMWTDGDQKIWIATDDQWGWTWIAHAQDKTWIWIDGPVDIWIKIKHWNDWDDDVQKIWTWIWIDTNNHTPGIDIDIGGDDDPVDPPD/DPPDDDDDDDDDDDDDDDDDDDDDDDFDWDWADDPAWIKIWTWTDDPVGTWTWMWTDGDQKIWIATDDQWGWTWIAHAQDKTWIWIDGPVDIWIKIKHWNDWDDDVQKIWTWIWIDINNHTPGIDIDIGGDDDPVDPPD

Nearest PDB structures (foldseek):
  1r0u-assembly1_A  TM=7.495E-01  e=1.072E-05  Bacillus subtilis
  4h4g-assembly2_C-2  TM=5.277E-01  e=9.572E-01  Burkholderia thailandensis E264
  3qcj-assembly1_A  TM=6.711E-01  e=3.522E+00  Homo sapiens
  3cjy-assembly1_A-2  TM=2.840E-01  e=2.047E+00  Novosphingobium aromaticivorans DSM 12444
  1r0u-assembly1_A  TM=7.501E-01  e=9.254E-06  Bacillus subtilis

Secondary structure (DSSP, 8-state):
-----EEEEEEEEEEEEEEPPPEEEEEEEEEEEETTEEEEEEEEEETTEEEEEEEEEETTEEEEEE-TTSEEEEEEEBT-EEEEEEE-SS-EEEEEEEEEEEEEETTEEEEEEEEEETTEEEEEEEEEEEEEETTS---/-----EEEEEEEEEEEEEEPPPEEEEEEEEEEEETTEEEEEEEEEETTEEEEEEEEEETTEEEEEE-TTSEEEEEEEBT-EEEEEEE-SS-EEEEEEEEEEEEEETTEEEEEEEEEETTEEEEEEEEEEEEEETTS---

pLDDT: mean 92.19, std 11.08, range [34.47, 98.69]

Solvent-accessible surface area (backbone atoms only — not comparable to full-atom values): 14328 Å² total; per-residue (Å²): 130,82,77,68,70,39,55,27,43,36,38,38,40,36,34,45,32,43,71,49,77,62,47,73,50,73,31,64,30,40,35,33,7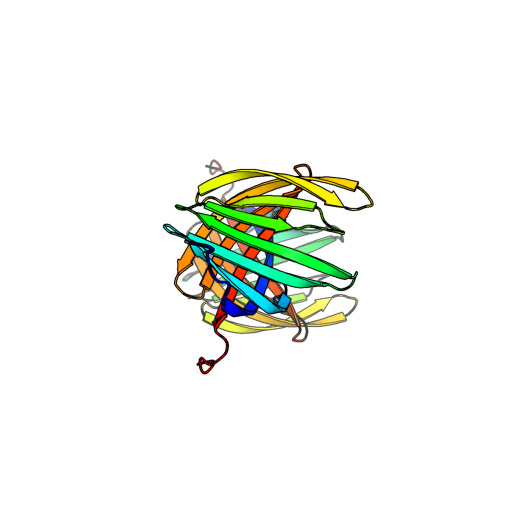6,47,97,61,43,36,36,40,36,34,51,42,79,50,95,92,45,69,31,47,33,34,43,36,38,45,87,74,35,38,33,46,34,35,38,80,64,39,38,33,64,36,61,45,32,62,77,33,78,34,72,33,57,37,36,41,96,84,50,71,42,44,35,38,34,42,20,73,40,67,47,75,54,93,52,33,38,36,40,29,31,39,37,23,48,71,83,37,76,71,33,37,38,39,39,39,38,37,46,44,51,74,92,58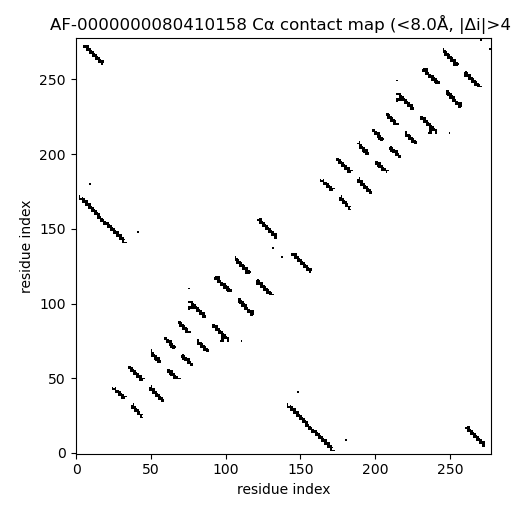,76,80,124,129,83,76,69,71,40,54,26,42,35,38,37,40,36,34,45,31,42,69,49,76,63,48,72,49,73,31,61,29,40,36,33,75,46,96,61,45,37,36,38,38,35,52,43,79,50,97,91,43,69,31,47,33,34,42,36,38,45,88,75,33,40,32,45,34,35,37,79,64,39,36,32,64,38,60,44,33,62,76,34,80,35,73,34,58,38,35,40,96,85,50,72,41,44,35,38,35,42,18,72,40,68,46,77,53,91,51,33,38,36,42,30,31,40,37,23,49,70,83,39,77,70,32,36,38,40,37,40,38,35,48,45,50,75,93,58,77,79,125